Protein AF-0000000079643902 (afdb_homodimer)

pLDDT: mean 72.91, std 25.0, range [29.44, 97.06]

Radius of gyration: 18.09 Å; Cα contacts (8 Å, |Δi|>4): 394; chains: 2; bounding box: 39×47×50 Å

Structure (mmCIF, N/CA/C/O backbone):
data_AF-0000000079643902-model_v1
#
loop_
_entity.id
_entity.type
_entity.pdbx_description
1 polymer 'ACT domain-containing protein'
#
loop_
_atom_site.group_PDB
_atom_site.id
_atom_site.type_symbol
_atom_site.label_atom_id
_atom_site.label_alt_id
_atom_site.label_comp_id
_atom_site.label_asym_id
_atom_site.label_entity_id
_atom_site.label_seq_id
_atom_site.pdbx_PDB_ins_code
_atom_site.Cartn_x
_atom_site.Cartn_y
_atom_site.Cartn_z
_atom_site.occupancy
_atom_site.B_iso_or_equiv
_atom_site.auth_seq_id
_atom_site.auth_comp_id
_atom_site.auth_asym_id
_atom_site.auth_atom_id
_atom_site.pdbx_PDB_model_num
ATOM 1 N N . MET A 1 1 ? 16.062 8.594 6.785 1 30.7 1 MET A N 1
ATOM 2 C CA . MET A 1 1 ? 15.344 7.758 7.746 1 30.7 1 MET A CA 1
ATOM 3 C C . MET A 1 1 ? 13.859 7.703 7.414 1 30.7 1 MET A C 1
ATOM 5 O O . MET A 1 1 ? 13.203 8.742 7.32 1 30.7 1 MET A O 1
ATOM 9 N N . GLU A 1 2 ? 13.57 6.785 6.516 1 37.28 2 GLU A N 1
ATOM 10 C CA . GLU A 1 2 ? 12.203 6.734 6.012 1 37.28 2 GLU A CA 1
ATOM 11 C C . GLU A 1 2 ? 11.258 6.109 7.035 1 37.28 2 GLU A C 1
ATOM 13 O O . GLU A 1 2 ? 11.633 5.164 7.734 1 37.28 2 GLU A O 1
ATOM 18 N N . TYR A 1 3 ? 10.258 6.863 7.672 1 32.91 3 TYR A N 1
ATOM 19 C CA . TYR A 1 3 ? 9.266 6.406 8.641 1 32.91 3 TYR A CA 1
ATOM 20 C C . TYR A 1 3 ? 8.039 5.84 7.945 1 32.91 3 TYR A C 1
ATOM 22 O O . TYR A 1 3 ? 7.613 6.355 6.906 1 32.91 3 TYR A O 1
ATOM 30 N N . VAL A 1 4 ? 8.039 4.465 8.031 1 40.41 4 VAL A N 1
ATOM 31 C CA . VAL A 1 4 ? 6.793 3.9 7.52 1 40.41 4 VAL A CA 1
ATOM 32 C C . VAL A 1 4 ? 5.812 3.686 8.672 1 40.41 4 VAL A C 1
ATOM 34 O O . VAL A 1 4 ? 6.18 3.121 9.711 1 40.41 4 VAL A O 1
ATOM 37 N N . ALA A 1 5 ? 4.84 4.461 8.852 1 38.31 5 ALA A N 1
ATOM 38 C CA . ALA A 1 5 ? 3.771 4.148 9.797 1 38.31 5 ALA A CA 1
ATOM 39 C C . ALA A 1 5 ? 2.568 3.535 9.086 1 38.31 5 ALA A C 1
ATOM 41 O O . ALA A 1 5 ? 2.047 4.109 8.125 1 38.31 5 ALA A O 1
ATOM 42 N N . CYS A 1 6 ? 2.572 2.244 9.133 1 35.44 6 CYS A N 1
ATOM 43 C CA . CYS A 1 6 ? 1.315 1.644 8.695 1 35.44 6 CYS A CA 1
ATOM 44 C C . CYS A 1 6 ? 0.351 1.491 9.867 1 35.44 6 CYS A C 1
ATOM 46 O O . CYS A 1 6 ? 0.688 0.871 10.875 1 35.44 6 CYS A O 1
ATOM 48 N N . VAL A 1 7 ? -0.38 2.549 10.117 1 34.97 7 VAL A N 1
ATOM 49 C CA . VAL A 1 7 ? -1.363 2.369 11.18 1 34.97 7 VAL A CA 1
ATOM 50 C C . VAL A 1 7 ? -2.547 1.56 10.656 1 34.97 7 VAL A C 1
ATOM 52 O O . VAL A 1 7 ? -3.256 1.999 9.75 1 34.97 7 VAL A O 1
ATOM 55 N N . LYS A 1 8 ? -2.271 0.291 10.688 1 36 8 LYS A N 1
ATOM 56 C CA . LYS A 1 8 ? -3.51 -0.453 10.469 1 36 8 LYS A CA 1
ATOM 57 C C . LYS A 1 8 ? -4.516 -0.178 11.586 1 36 8 LYS A C 1
ATOM 59 O O . LYS A 1 8 ? -4.129 0.046 12.734 1 36 8 LYS A O 1
ATOM 64 N N . LYS A 1 9 ? -5.742 0.408 11.258 1 35.41 9 LYS A N 1
ATOM 65 C CA . LYS A 1 9 ? -6.75 0.78 12.25 1 35.41 9 LYS A CA 1
ATOM 66 C C . LYS A 1 9 ? -6.816 -0.249 13.375 1 35.41 9 LYS A C 1
ATOM 68 O O . LYS A 1 9 ? -7.184 -1.404 13.148 1 35.41 9 LYS A O 1
ATOM 73 N N . HIS A 1 10 ? -5.922 -0.069 14.297 1 31.28 10 HIS A N 1
ATOM 74 C CA . HIS A 1 10 ? -6.293 -0.767 15.523 1 31.28 10 HIS A CA 1
ATOM 75 C C . HIS A 1 10 ? -7.652 -0.3 16.031 1 31.28 10 HIS A C 1
ATOM 77 O O . HIS A 1 10 ? -8.023 0.86 15.844 1 31.28 10 HIS A O 1
ATOM 83 N N . GLN A 1 11 ? -8.633 -1.135 16.188 1 31.92 11 GLN A N 1
ATOM 84 C CA . GLN A 1 11 ? -9.836 -0.788 16.938 1 31.92 11 GLN A CA 1
ATOM 85 C C . GLN A 1 11 ? -9.508 0.148 18.109 1 31.92 11 GLN A C 1
ATOM 87 O O . GLN A 1 11 ? -8.633 -0.151 18.922 1 31.92 11 GLN A O 1
ATOM 92 N N . LEU A 1 12 ? -9.578 1.377 17.922 1 30.03 12 LEU A N 1
ATOM 93 C CA . LEU A 1 12 ? -9.648 2.246 19.094 1 30.03 12 LEU A CA 1
AT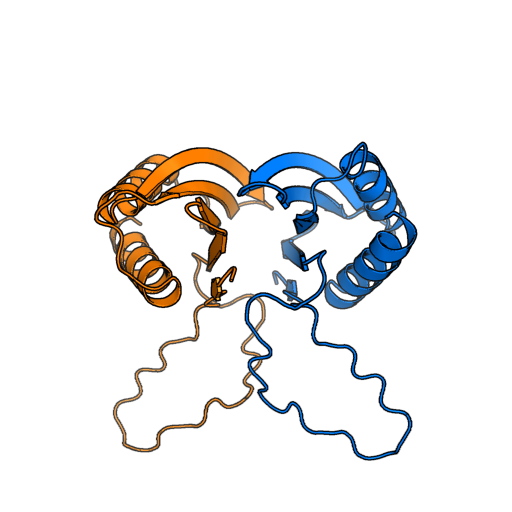OM 94 C C . LEU A 1 12 ? -10.664 1.719 20.109 1 30.03 12 LEU A C 1
ATOM 96 O O . LEU A 1 12 ? -11.875 1.781 19.859 1 30.03 12 LEU A O 1
ATOM 100 N N . LEU A 1 13 ? -10.414 0.524 20.734 1 31.83 13 LEU A N 1
ATOM 101 C CA . LEU A 1 13 ? -11.242 0.22 21.891 1 31.83 13 LEU A CA 1
ATOM 102 C C . LEU A 1 13 ? -11.18 1.352 22.906 1 31.83 13 LEU A C 1
ATOM 104 O O . LEU A 1 13 ? -10.148 1.565 23.547 1 31.83 13 LEU A O 1
ATOM 108 N N . THR A 1 14 ? -11.727 2.461 22.578 1 32.03 14 THR A N 1
ATOM 109 C CA . THR A 1 14 ? -11.992 3.342 23.719 1 32.03 14 THR A CA 1
ATOM 110 C C . THR A 1 14 ? -12.805 2.619 24.781 1 32.03 14 THR A C 1
ATOM 112 O O . THR A 1 14 ? -14.023 2.479 24.656 1 32.03 14 THR A O 1
ATOM 115 N N . ASP A 1 15 ? -12.508 1.391 25.438 1 33.94 15 ASP A N 1
ATOM 116 C CA . ASP A 1 15 ? -13.172 1.165 26.719 1 33.94 15 ASP A CA 1
ATOM 11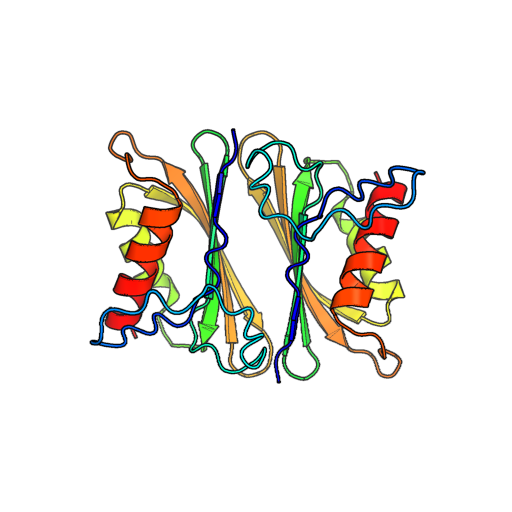7 C C . ASP A 1 15 ? -12.891 2.309 27.688 1 33.94 15 ASP A C 1
ATOM 119 O O . ASP A 1 15 ? -11.812 2.904 27.656 1 33.94 15 ASP A O 1
ATOM 123 N N . SER A 1 16 ? -13.875 2.994 28.422 1 33.25 16 SER A N 1
ATOM 124 C CA . SER A 1 16 ? -13.953 3.662 29.719 1 33.25 16 SER A CA 1
ATOM 125 C C . SER A 1 16 ? -12.945 3.09 30.703 1 33.25 16 SER A C 1
ATOM 127 O O . SER A 1 16 ? -12.445 3.807 31.562 1 33.25 16 SER A O 1
ATOM 129 N N . ASN A 1 17 ? -13.25 1.896 31.469 1 35.34 17 ASN A N 1
ATOM 130 C CA . ASN A 1 17 ? -12.492 1.544 32.656 1 35.34 17 ASN A CA 1
ATOM 131 C C . ASN A 1 17 ? -10.992 1.467 32.375 1 35.34 17 ASN A C 1
ATOM 133 O O . ASN A 1 17 ? -10.586 1.298 31.219 1 35.34 17 ASN A O 1
ATOM 137 N N . GLY A 1 18 ? -10 1.607 33.531 1 33.06 18 GLY A N 1
ATOM 138 C CA . GLY A 1 18 ? -8.562 1.64 33.719 1 33.06 18 GLY A CA 1
ATOM 139 C C . GLY A 1 18 ? -7.809 0.7 32.812 1 33.06 18 GLY A C 1
ATOM 140 O O . GLY A 1 18 ? -6.574 0.707 32.781 1 33.06 18 GLY A O 1
ATOM 141 N N . ASP A 1 19 ? -8.156 -0.583 32.906 1 32.16 19 ASP A N 1
ATOM 142 C CA . ASP A 1 19 ? -7.207 -1.641 32.562 1 32.16 19 ASP A CA 1
ATOM 143 C C . ASP A 1 19 ? -6.758 -1.538 31.109 1 32.16 19 ASP A C 1
ATOM 145 O O . ASP A 1 19 ? -7.586 -1.387 30.203 1 32.16 19 ASP A O 1
ATOM 149 N N . PHE A 1 20 ? -5.574 -0.9 30.844 1 31.16 20 PHE A N 1
ATOM 150 C CA . PHE A 1 20 ? -4.703 -0.956 29.672 1 31.16 20 PHE A CA 1
ATOM 151 C C . PHE A 1 20 ? -4.863 -2.285 28.938 1 31.16 20 PHE A C 1
ATOM 153 O O . PHE A 1 20 ? -4.344 -3.311 29.391 1 31.16 20 PHE A O 1
ATOM 160 N N . SER A 1 21 ? -6.148 -2.695 28.766 1 32.06 21 SER A N 1
ATOM 161 C CA . SER A 1 21 ? -6.164 -3.977 28.062 1 32.06 21 SER A CA 1
ATOM 162 C C . SER A 1 21 ? -5.055 -4.051 27.031 1 32.06 21 SER A C 1
ATOM 164 O O . SER A 1 21 ? -4.707 -3.045 26.406 1 32.06 21 SER A O 1
ATOM 166 N N . SER A 1 22 ? -4.234 -4.973 27.281 1 29.88 22 SER A N 1
ATOM 167 C CA . SER A 1 22 ? -3.145 -5.609 26.547 1 29.88 22 SER A CA 1
ATOM 168 C C . SER A 1 22 ? -3.379 -5.543 25.047 1 29.88 22 SER A C 1
ATOM 170 O O . SER A 1 22 ? -4.52 -5.434 24.594 1 29.88 22 SER A O 1
ATOM 172 N N . TRP A 1 23 ? -2.443 -4.969 24.328 1 31.12 23 TRP A N 1
ATOM 173 C CA . TRP A 1 23 ? -2.129 -5.305 22.938 1 31.12 23 TRP A CA 1
ATOM 174 C C . TRP A 1 23 ? -2.693 -6.672 22.562 1 31.12 23 TRP A C 1
ATOM 176 O O . TRP A 1 23 ? -2.203 -7.32 21.641 1 31.12 23 TRP A O 1
ATOM 186 N N . ASP A 1 24 ? -3.656 -7.098 23.406 1 30 24 ASP A N 1
ATOM 187 C CA . ASP A 1 24 ? -4.125 -8.383 22.891 1 30 24 ASP A CA 1
ATOM 188 C C . ASP A 1 24 ? -4.168 -8.398 21.375 1 30 24 ASP A C 1
ATOM 190 O O . ASP A 1 24 ? -4.547 -7.402 20.75 1 30 24 ASP A O 1
ATOM 194 N N . GLU A 1 25 ? -3.332 -9.164 20.781 1 32.72 25 GLU A N 1
ATOM 195 C CA . GLU A 1 25 ? -3.092 -9.844 19.516 1 32.72 25 GLU A CA 1
ATOM 196 C C . GLU A 1 25 ? -4.387 -10.023 18.719 1 32.72 25 GLU A C 1
ATOM 198 O O . GLU A 1 25 ? -4.531 -10.984 17.969 1 32.72 25 GLU A O 1
ATOM 203 N N . HIS A 1 26 ? -5.457 -9.703 19.344 1 32.16 26 HIS A N 1
ATOM 204 C CA . HIS A 1 26 ? -6.637 -10.172 18.625 1 32.16 26 HIS A CA 1
ATOM 205 C C . HIS A 1 26 ? -6.57 -9.805 17.156 1 32.16 26 HIS A C 1
ATOM 207 O O . HIS A 1 26 ? -6.504 -8.617 16.812 1 32.16 26 HIS A O 1
ATOM 213 N N . PHE A 1 27 ? -5.992 -10.672 16.375 1 31.23 27 PHE A N 1
ATOM 214 C CA . PHE A 1 27 ? -6.297 -10.945 14.969 1 31.23 27 PHE A CA 1
ATOM 215 C C . PHE A 1 27 ? -7.703 -10.469 14.617 1 31.23 27 PHE A C 1
ATOM 217 O O . PHE A 1 27 ? -8.688 -11.141 14.938 1 31.23 27 PHE A O 1
ATOM 224 N N . SER A 1 28 ? -8.188 -9.492 15.25 1 34.12 28 SER A N 1
ATOM 225 C CA . SER A 1 28 ? -9.523 -9.141 14.773 1 34.12 28 SER A CA 1
ATOM 226 C C . SER A 1 28 ? -9.703 -9.516 13.305 1 34.12 28 SER A C 1
ATOM 228 O O . SER A 1 28 ? -8.734 -9.594 12.555 1 34.12 28 SER A O 1
ATOM 230 N N . ALA A 1 29 ? -10.906 -10.016 12.914 1 32.25 29 ALA A N 1
ATOM 231 C CA . ALA A 1 29 ? -11.289 -10.586 11.625 1 32.25 29 ALA A CA 1
ATOM 232 C C . ALA A 1 29 ? -10.719 -9.766 10.477 1 32.25 29 ALA A C 1
ATOM 234 O O . ALA A 1 29 ? -10.727 -8.531 10.523 1 32.25 29 ALA A O 1
ATOM 235 N N . PRO A 1 30 ? -9.703 -10.281 9.773 1 38.88 30 PRO A N 1
ATOM 236 C CA . PRO A 1 30 ? -9.125 -9.656 8.586 1 38.88 30 PRO A CA 1
ATOM 237 C C . PRO A 1 30 ? -10.023 -8.57 7.992 1 38.88 30 PRO A C 1
ATOM 239 O O . PRO A 1 30 ? -9.523 -7.57 7.473 1 38.88 30 PRO A O 1
ATOM 242 N N . PHE A 1 31 ? -11.32 -8.82 7.773 1 38.28 31 PHE A N 1
ATOM 243 C CA . PHE A 1 31 ? -12.375 -8.156 7.02 1 38.28 31 PHE A CA 1
ATOM 244 C C . PHE A 1 31 ? -12.938 -6.969 7.797 1 38.28 31 PHE A C 1
ATOM 246 O O . PHE A 1 31 ? -13.492 -6.039 7.207 1 38.28 31 PHE A O 1
ATOM 253 N N . ASP A 1 32 ? -13.141 -7.035 9.172 1 42.72 32 ASP A N 1
ATOM 254 C CA . ASP A 1 32 ? -14.125 -6.141 9.758 1 42.72 32 ASP A CA 1
ATOM 255 C C . ASP A 1 32 ? -13.516 -4.773 10.062 1 42.72 32 ASP A C 1
ATOM 257 O O . ASP A 1 32 ? -14.023 -4.039 10.914 1 42.72 32 ASP A O 1
ATOM 261 N N . GLU A 1 33 ? -12.258 -4.59 9.984 1 50.25 33 GLU A N 1
ATOM 262 C CA . GLU A 1 33 ? -11.898 -3.225 10.359 1 50.25 33 GLU A CA 1
ATOM 263 C C . GLU A 1 33 ? -12.523 -2.211 9.398 1 50.25 33 GLU A C 1
ATOM 265 O O . GLU A 1 33 ? -12.469 -2.387 8.18 1 50.25 33 GLU A O 1
ATOM 270 N N . PRO A 1 34 ? -13.438 -1.338 9.938 1 58.75 34 PRO A N 1
ATOM 271 C CA . PRO A 1 34 ? -14.18 -0.38 9.109 1 58.75 34 PRO A CA 1
ATOM 272 C C . PRO A 1 34 ? -13.273 0.42 8.18 1 58.75 34 PRO A C 1
ATOM 274 O O . PRO A 1 34 ? -12.117 0.696 8.523 1 58.75 34 PRO A O 1
ATOM 277 N N . LEU A 1 35 ? -13.352 0.278 6.992 1 67.88 35 LEU A N 1
ATOM 278 C CA . LEU A 1 35 ? -12.781 1.215 6.031 1 67.88 35 LEU A CA 1
ATOM 279 C C . LEU A 1 35 ? -13.039 2.656 6.457 1 67.88 35 LEU A C 1
ATOM 281 O O . LEU A 1 35 ? -14.008 2.936 7.164 1 67.88 35 LEU A O 1
ATOM 285 N N . PRO A 1 36 ? -11.875 3.621 6.316 1 82.69 36 PRO A N 1
ATOM 286 C CA . PRO A 1 36 ? -10.75 3.422 5.398 1 82.69 36 PRO A CA 1
ATOM 287 C C . PRO A 1 36 ? -9.492 2.922 6.102 1 82.69 36 PRO A C 1
ATOM 289 O O . PRO A 1 36 ? -9.32 3.154 7.301 1 82.69 36 PRO A O 1
ATOM 292 N N . GLU A 1 37 ? -8.688 2.123 5.426 1 85.19 37 GLU A N 1
ATOM 293 C CA . GLU A 1 37 ? -7.316 1.823 5.828 1 85.19 37 GLU A CA 1
ATOM 294 C C . GLU A 1 37 ? -6.332 2.812 5.207 1 85.19 37 GLU A C 1
ATOM 296 O O . GLU A 1 37 ? -6.281 2.959 3.984 1 85.19 37 GLU A O 1
ATOM 301 N N . ILE A 1 38 ? -5.559 3.531 6.074 1 89.38 38 ILE A N 1
ATOM 302 C CA . ILE A 1 38 ? -4.633 4.551 5.602 1 89.38 38 ILE A CA 1
ATOM 303 C C . ILE A 1 38 ? -3.213 4.203 6.047 1 89.38 38 ILE A C 1
ATOM 305 O O . ILE A 1 38 ? -2.977 3.92 7.223 1 89.38 38 ILE A O 1
ATOM 309 N N . GLU A 1 39 ? -2.328 4.172 5.113 1 86.81 39 GLU A N 1
ATOM 310 C CA . GLU A 1 39 ? -0.902 3.992 5.367 1 86.81 39 GLU A CA 1
ATOM 311 C C . GLU A 1 39 ? -0.091 5.156 4.809 1 86.81 39 GLU A C 1
ATOM 313 O O . GLU A 1 39 ? -0.419 5.699 3.75 1 86.81 39 GLU A O 1
ATOM 318 N N . ALA A 1 40 ? 0.98 5.516 5.578 1 89.94 40 ALA A N 1
ATOM 319 C CA . ALA A 1 40 ? 1.857 6.578 5.09 1 89.94 40 ALA A CA 1
ATOM 320 C C . ALA A 1 40 ? 3.322 6.238 5.348 1 89.94 40 ALA A C 1
ATOM 322 O O . ALA A 1 40 ? 3.652 5.594 6.344 1 89.94 40 ALA A O 1
ATOM 323 N N . ARG A 1 41 ? 4.152 6.594 4.434 1 83.56 41 ARG A N 1
ATOM 324 C CA . ARG A 1 41 ? 5.602 6.465 4.547 1 83.56 41 ARG A CA 1
ATOM 325 C C . ARG A 1 41 ? 6.301 7.758 4.148 1 83.56 41 ARG A C 1
ATOM 327 O O . ARG A 1 41 ? 5.867 8.445 3.223 1 83.56 41 ARG A O 1
ATOM 334 N N . CYS A 1 42 ? 7.301 7.973 4.863 1 86 42 CYS A N 1
ATOM 335 C CA . CYS A 1 42 ? 8.047 9.195 4.578 1 86 42 CYS A CA 1
ATOM 336 C C . CYS A 1 42 ? 9.469 8.867 4.125 1 86 42 CYS A C 1
ATOM 338 O O . CYS A 1 42 ? 10.109 7.973 4.676 1 86 42 CYS A O 1
ATOM 340 N N . CYS A 1 43 ? 9.875 9.492 3.061 1 82 43 CYS A N 1
ATOM 341 C CA . CYS A 1 43 ? 11.242 9.391 2.553 1 82 43 CYS A CA 1
ATOM 342 C C . CYS A 1 43 ? 11.727 10.742 2.047 1 82 43 CYS A C 1
ATOM 344 O O . CYS A 1 43 ? 11.148 11.312 1.118 1 82 43 CYS A O 1
ATOM 346 N N . ASP A 1 44 ? 12.805 11.242 2.818 1 82.12 44 ASP A N 1
ATOM 347 C CA . ASP A 1 44 ? 13.312 12.578 2.527 1 82.12 44 ASP A CA 1
ATOM 348 C C . ASP A 1 44 ? 12.219 13.633 2.695 1 82.12 44 ASP A C 1
ATOM 350 O O . ASP A 1 44 ? 11.703 13.828 3.799 1 82.12 44 ASP A O 1
ATOM 354 N N . GLN A 1 45 ? 11.797 14.289 1.792 1 89.38 45 GLN A N 1
ATOM 355 C CA . GLN A 1 45 ? 10.789 15.336 1.891 1 89.38 45 GLN A CA 1
ATOM 356 C C . GLN A 1 45 ? 9.492 14.93 1.19 1 89.38 45 GLN A C 1
ATOM 358 O O . GLN A 1 45 ? 8.648 15.773 0.897 1 89.38 45 GLN A O 1
ATOM 363 N N . SER A 1 46 ? 9.43 13.617 0.996 1 91.81 46 SER A N 1
ATOM 364 C CA . SER A 1 46 ? 8.242 13.102 0.321 1 91.81 46 SER A CA 1
ATOM 365 C C . SER A 1 46 ? 7.445 12.172 1.23 1 91.81 46 SER A C 1
ATOM 367 O O . SER A 1 46 ? 8.008 11.539 2.121 1 91.81 46 SER A O 1
ATOM 369 N N . VAL A 1 47 ? 6.141 12.18 1.068 1 93.69 47 VAL A N 1
ATOM 370 C CA . VAL A 1 47 ? 5.25 11.297 1.813 1 93.69 47 VAL A CA 1
ATOM 371 C C . VAL A 1 47 ? 4.422 10.461 0.843 1 93.69 47 VAL A C 1
ATOM 373 O O . VAL A 1 47 ? 3.848 10.992 -0.112 1 93.69 47 VAL A O 1
ATOM 376 N N . LEU A 1 48 ? 4.465 9.164 1.013 1 93.5 48 LEU A N 1
ATOM 377 C CA . LEU A 1 48 ? 3.596 8.25 0.289 1 93.5 48 LEU A CA 1
ATOM 378 C C . LEU A 1 48 ? 2.406 7.832 1.15 1 93.5 48 LEU A C 1
ATOM 380 O O . LEU A 1 48 ? 2.588 7.293 2.246 1 93.5 48 LEU A O 1
ATOM 384 N N . ILE A 1 49 ? 1.204 8.102 0.66 1 93.94 49 ILE A N 1
ATOM 385 C CA . ILE A 1 49 ? -0.022 7.77 1.375 1 93.94 49 ILE A CA 1
ATOM 386 C C . ILE A 1 49 ? -0.822 6.742 0.575 1 93.94 49 ILE A C 1
ATOM 388 O O . ILE A 1 49 ? -1.074 6.934 -0.617 1 93.94 49 ILE A O 1
ATOM 392 N N . SER A 1 50 ? -1.116 5.645 1.113 1 92.12 50 SER A N 1
ATOM 393 C CA . SER A 1 50 ? -1.956 4.605 0.524 1 92.12 50 SER A CA 1
ATOM 394 C C . SER A 1 50 ? -3.256 4.438 1.302 1 92.12 50 SER A C 1
ATOM 396 O O . SER A 1 50 ? -3.238 4.273 2.523 1 92.12 50 SER A O 1
ATOM 398 N N . ILE A 1 51 ? -4.363 4.555 0.608 1 90.94 51 ILE A N 1
ATOM 399 C CA . ILE A 1 51 ? -5.668 4.512 1.261 1 90.94 51 ILE A CA 1
ATOM 400 C C . ILE A 1 51 ? -6.527 3.424 0.625 1 90.94 51 ILE A C 1
ATOM 402 O O . ILE A 1 51 ? -6.684 3.381 -0.598 1 90.94 51 ILE A O 1
ATOM 406 N N . HIS A 1 52 ? -6.957 2.547 1.318 1 88 52 HIS A N 1
ATOM 407 C CA . HIS A 1 52 ? -7.977 1.578 0.925 1 88 52 HIS A CA 1
ATOM 408 C C . HIS A 1 52 ? -9.328 1.923 1.535 1 88 52 HIS A C 1
ATOM 410 O O . HIS A 1 52 ? -9.484 1.916 2.76 1 88 52 HIS A O 1
ATOM 416 N N . CYS A 1 53 ? -10.32 2.199 0.721 1 85.75 53 CYS A N 1
ATOM 417 C CA . CYS A 1 53 ? -11.617 2.662 1.211 1 85.75 53 CYS A CA 1
ATOM 418 C C . CYS A 1 53 ? -12.742 2.178 0.31 1 85.75 53 CYS A C 1
ATOM 420 O O . CYS A 1 53 ? -12.5 1.556 -0.724 1 85.75 53 CYS A O 1
ATOM 422 N N . GLU A 1 54 ? -13.938 2.346 0.766 1 84.56 54 GLU A N 1
ATOM 423 C CA . GLU A 1 54 ? -15.094 2.09 -0.081 1 84.56 54 GLU A CA 1
ATOM 424 C C . GLU A 1 54 ? -15.18 3.1 -1.222 1 84.56 54 GLU A C 1
ATOM 426 O O . GLU A 1 54 ? -14.812 4.266 -1.056 1 84.56 54 GLU A O 1
ATOM 431 N N . LYS A 1 55 ? -15.656 2.525 -2.234 1 85.12 55 LYS A N 1
ATOM 432 C CA . LYS A 1 55 ? -15.852 3.404 -3.383 1 85.12 55 LYS A CA 1
ATOM 433 C C . LYS A 1 55 ? -16.953 4.43 -3.109 1 85.12 55 LYS A C 1
ATOM 435 O O . LYS A 1 55 ? -18.094 4.066 -2.838 1 85.12 55 LYS A O 1
ATOM 440 N N . LYS A 1 56 ? -16.547 5.621 -2.986 1 80.25 56 LYS A N 1
ATOM 441 C CA . LYS A 1 56 ? -17.5 6.727 -2.832 1 80.25 56 LYS A CA 1
ATOM 442 C C . LYS A 1 56 ? -17.219 7.832 -3.846 1 80.25 56 LYS A C 1
ATOM 444 O O . LYS A 1 56 ? -16.062 8.086 -4.191 1 80.25 56 LYS A O 1
ATOM 449 N N . LYS A 1 57 ? -18.234 8.43 -4.266 1 77.69 57 LYS A N 1
ATOM 450 C CA . LYS A 1 57 ? -18.125 9.516 -5.238 1 77.69 57 LYS A CA 1
ATOM 451 C C . LYS A 1 57 ? -17.391 10.711 -4.637 1 77.69 57 LYS A C 1
ATOM 453 O O . LYS A 1 57 ? -17.641 11.094 -3.49 1 77.69 57 LYS A O 1
ATOM 458 N N . ARG A 1 58 ? -16.469 11.375 -5.34 1 75.38 58 ARG A N 1
ATOM 459 C CA . ARG A 1 58 ? -15.742 12.609 -5.082 1 75.38 58 ARG A CA 1
ATOM 460 C C . ARG A 1 58 ? -14.867 12.484 -3.842 1 75.38 58 ARG A C 1
ATOM 462 O O . ARG A 1 58 ? -14.531 13.492 -3.207 1 75.38 58 ARG A O 1
ATOM 469 N N . PHE A 1 59 ? -14.609 11.242 -3.496 1 84.69 59 PHE A N 1
ATOM 470 C CA . PHE A 1 59 ? -13.82 10.992 -2.297 1 84.69 59 PHE A CA 1
ATOM 471 C C . PHE A 1 59 ? -12.375 11.406 -2.508 1 84.69 59 PHE A C 1
ATOM 473 O O . PHE A 1 59 ? -11.75 11.977 -1.608 1 84.69 59 PHE A O 1
ATOM 480 N N . LEU A 1 60 ? -11.898 11.305 -3.705 1 89.69 60 LEU A N 1
ATOM 481 C CA . LEU A 1 60 ? -10.5 11.609 -3.979 1 89.69 60 LEU A CA 1
ATOM 482 C C . LEU A 1 60 ? -10.219 13.102 -3.777 1 89.69 60 LEU A C 1
ATOM 484 O O . LEU A 1 60 ? -9.227 13.469 -3.145 1 89.69 60 LEU A O 1
ATOM 488 N N . GLU A 1 61 ? -11.086 13.922 -4.199 1 90.12 61 GLU A N 1
ATOM 489 C CA . GLU A 1 61 ? -10.922 15.367 -4.051 1 90.12 61 GLU A CA 1
ATOM 490 C C . GLU A 1 61 ? -10.898 15.773 -2.582 1 90.12 61 GLU A C 1
ATOM 492 O O . GLU A 1 61 ? -10.094 16.609 -2.178 1 90.12 61 GLU A O 1
ATOM 497 N N . LYS A 1 62 ? -11.734 15.141 -1.806 1 88.56 62 LYS A N 1
ATOM 498 C CA . LYS A 1 62 ? -11.828 15.461 -0.384 1 88.56 62 LYS A CA 1
ATOM 499 C C . LYS A 1 62 ? -10.57 15.031 0.359 1 88.56 62 LYS A C 1
ATOM 501 O O . LYS A 1 62 ? -10.062 15.758 1.214 1 88.56 62 LYS A O 1
ATOM 506 N N . ILE A 1 63 ? -10.133 13.93 -0.008 1 90.81 63 ILE A N 1
ATOM 507 C CA . ILE A 1 63 ? -8.93 13.414 0.64 1 90.81 63 ILE A CA 1
ATOM 508 C C . ILE A 1 63 ? -7.734 14.297 0.278 1 90.81 63 ILE A C 1
ATOM 510 O O . ILE A 1 63 ? -6.895 14.602 1.131 1 90.81 63 ILE A O 1
ATOM 514 N N . ILE A 1 64 ? -7.664 14.719 -0.981 1 94.56 64 ILE A N 1
ATOM 515 C CA . ILE A 1 64 ? -6.574 15.578 -1.433 1 94.56 64 ILE A CA 1
ATOM 516 C C . ILE A 1 64 ? -6.602 16.891 -0.663 1 94.56 64 ILE A C 1
ATOM 518 O O . ILE A 1 64 ? -5.566 17.359 -0.177 1 94.56 64 ILE A O 1
ATOM 522 N N . SER A 1 65 ? -7.754 17.344 -0.521 1 93.19 65 SER A N 1
ATOM 523 C CA . SER A 1 65 ? -7.906 18.594 0.234 1 93.19 65 SER A CA 1
ATOM 524 C C . SER A 1 65 ? -7.438 18.422 1.676 1 93.19 65 SER A C 1
ATOM 526 O O . SER A 1 65 ? -6.766 19.297 2.225 1 93.19 65 SER A O 1
ATOM 528 N N . GLY A 1 66 ? -7.809 17.312 2.348 1 93 66 GLY A N 1
ATOM 529 C CA . GLY A 1 66 ? -7.375 17.016 3.703 1 93 66 GLY A CA 1
ATOM 530 C C . GLY A 1 66 ? -5.867 16.891 3.834 1 93 66 GLY A C 1
ATOM 531 O O . GLY A 1 66 ? -5.285 17.375 4.805 1 93 66 GLY A O 1
ATOM 532 N N . ILE A 1 67 ? -5.273 16.312 2.9 1 95.62 67 ILE A N 1
ATOM 533 C CA . ILE A 1 67 ? -3.828 16.109 2.895 1 95.62 67 ILE A CA 1
ATOM 534 C C . ILE A 1 67 ? -3.127 17.453 2.746 1 95.62 67 ILE A C 1
ATOM 536 O O . ILE A 1 67 ? -2.152 17.734 3.449 1 95.62 67 ILE A O 1
ATOM 540 N N . GLU A 1 68 ? -3.646 18.344 1.919 1 95.31 68 GLU A N 1
ATOM 541 C CA . GLU A 1 68 ? -3.035 19.641 1.673 1 95.31 68 GLU A CA 1
ATOM 542 C C . GLU A 1 68 ? -3.15 20.547 2.898 1 95.31 68 GLU A C 1
ATOM 544 O O . GLU A 1 68 ? -2.275 21.375 3.146 1 95.31 68 GLU A O 1
ATOM 549 N N . LYS A 1 69 ? -4.172 20.266 3.68 1 94.12 69 LYS A N 1
ATOM 550 C CA . LYS A 1 69 ? -4.32 21 4.93 1 94.12 69 LYS A CA 1
ATOM 551 C C . LYS A 1 69 ? -3.221 20.641 5.922 1 94.12 69 LYS A C 1
ATOM 553 O O . LYS A 1 69 ? -2.982 21.359 6.891 1 94.12 69 LYS A O 1
ATOM 558 N N . CYS A 1 70 ? -2.615 19.562 5.754 1 95.31 70 CYS A N 1
ATOM 559 C CA . CYS A 1 70 ? -1.521 19.125 6.609 1 95.31 70 CYS A CA 1
ATOM 560 C C . CYS A 1 70 ? -0.178 19.609 6.074 1 95.31 70 CYS A C 1
ATOM 562 O O . CYS A 1 70 ? 0.849 18.969 6.293 1 95.31 70 CYS A O 1
ATOM 564 N N . HIS A 1 71 ? -0.193 20.641 5.262 1 95.88 71 HIS A N 1
ATOM 565 C CA . HIS A 1 71 ? 0.997 21.281 4.707 1 95.88 71 HIS A CA 1
ATOM 566 C C . HIS A 1 71 ? 1.755 20.328 3.789 1 95.88 71 HIS A C 1
ATOM 568 O O . HIS A 1 71 ? 2.986 20.266 3.82 1 95.88 71 HIS A O 1
ATOM 574 N N . LEU A 1 72 ? 1.039 19.484 3.104 1 96.75 72 LEU A N 1
ATOM 575 C CA . LEU A 1 72 ? 1.581 18.641 2.047 1 96.75 72 LEU A CA 1
ATOM 576 C C . LEU A 1 72 ? 1.107 19.109 0.676 1 96.75 72 LEU A C 1
ATOM 578 O O . LEU A 1 72 ? -0.03 19.562 0.528 1 96.75 72 LEU A O 1
ATOM 582 N N . THR A 1 73 ? 2.045 19.031 -0.234 1 97.06 73 THR A N 1
ATOM 583 C CA . THR A 1 73 ? 1.686 19.297 -1.623 1 97.06 73 THR A CA 1
ATOM 584 C C . THR A 1 73 ? 1.597 18 -2.414 1 97.06 73 THR A C 1
ATOM 586 O O . THR A 1 73 ? 2.582 17.266 -2.529 1 97.06 73 THR A O 1
ATOM 589 N N . VAL A 1 74 ? 0.477 17.734 -3.008 1 96.75 74 VAL A N 1
ATOM 590 C CA . VAL A 1 74 ? 0.283 16.5 -3.771 1 96.75 74 VAL A CA 1
ATOM 591 C C . VAL A 1 74 ? 1.018 16.609 -5.105 1 96.75 74 VAL A C 1
ATOM 593 O O . VAL A 1 74 ? 0.785 17.531 -5.883 1 96.75 74 VAL A O 1
ATOM 596 N N . ILE A 1 75 ? 1.904 15.664 -5.363 1 95.25 75 ILE A N 1
ATOM 597 C CA . ILE A 1 75 ? 2.689 15.602 -6.594 1 95.25 75 ILE A CA 1
ATOM 598 C C . ILE A 1 75 ? 2.033 14.641 -7.578 1 95.25 75 ILE A C 1
ATOM 600 O O . ILE A 1 75 ? 2.023 14.883 -8.781 1 95.25 75 ILE A O 1
ATOM 604 N N . ASN A 1 76 ? 1.598 13.469 -7.109 1 94.56 76 ASN A N 1
ATOM 605 C CA . ASN A 1 76 ? 0.945 12.438 -7.902 1 94.56 76 ASN A CA 1
ATOM 606 C C . ASN A 1 76 ? -0.145 11.727 -7.109 1 94.56 76 ASN A C 1
ATOM 608 O O . A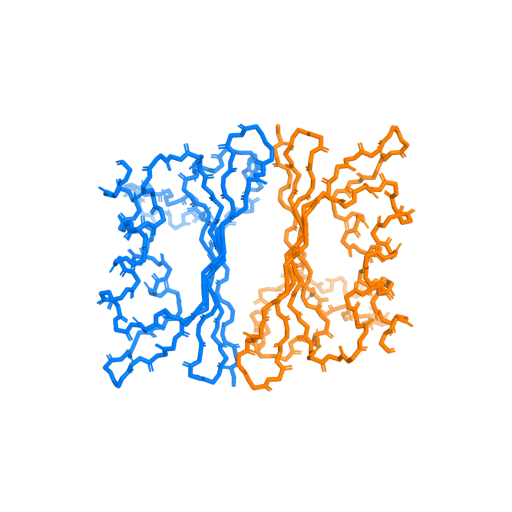SN A 1 76 ? 0.004 11.5 -5.906 1 94.56 76 ASN A O 1
ATOM 612 N N . SER A 1 77 ? -1.279 11.508 -7.801 1 94.31 77 SER A N 1
ATOM 613 C CA . SER A 1 77 ? -2.359 10.742 -7.191 1 94.31 77 SER A CA 1
ATOM 614 C C . SER A 1 77 ? -2.928 9.719 -8.164 1 94.31 77 SER A C 1
ATOM 616 O O . SER A 1 77 ? -3.139 10.016 -9.336 1 94.31 77 SER A O 1
ATOM 618 N N . ASN A 1 78 ? -3.123 8.539 -7.688 1 93.12 78 ASN A N 1
ATOM 619 C CA . ASN A 1 78 ? -3.709 7.449 -8.469 1 93.12 78 ASN A CA 1
ATOM 620 C C . ASN A 1 78 ? -4.82 6.746 -7.691 1 93.12 78 ASN A C 1
ATOM 622 O O . ASN A 1 78 ? -4.668 6.465 -6.5 1 93.12 78 ASN A O 1
ATOM 626 N N . ALA A 1 79 ? -5.945 6.582 -8.32 1 92.69 79 ALA A N 1
ATOM 627 C CA . ALA A 1 79 ? -7.039 5.805 -7.746 1 92.69 79 ALA A CA 1
ATOM 628 C C . ALA A 1 79 ? -7.387 4.609 -8.625 1 92.69 79 ALA A C 1
ATOM 630 O O . ALA A 1 79 ? -7.566 4.754 -9.836 1 92.69 79 ALA A O 1
ATOM 631 N N . MET A 1 80 ? -7.359 3.42 -7.992 1 89.94 80 MET A N 1
ATOM 632 C CA . MET A 1 80 ? -7.711 2.199 -8.711 1 89.94 80 MET A CA 1
ATOM 633 C C . MET A 1 80 ? -8.836 1.455 -8.008 1 89.94 80 MET A C 1
ATOM 635 O O . MET A 1 80 ? -8.898 1.438 -6.773 1 89.94 80 MET A O 1
ATOM 639 N N . THR A 1 81 ? -9.711 0.94 -8.859 1 90.25 81 THR A N 1
ATOM 640 C CA . THR A 1 81 ? -10.773 0.098 -8.305 1 90.25 81 THR A CA 1
ATOM 641 C C . THR A 1 81 ? -10.219 -1.26 -7.887 1 90.25 81 THR A C 1
ATOM 643 O O . THR A 1 81 ? -9.352 -1.821 -8.562 1 90.25 81 THR A O 1
ATOM 646 N N . PHE A 1 82 ? -10.719 -1.723 -6.719 1 86 82 PHE A N 1
ATOM 647 C CA . PHE A 1 82 ? -10.305 -2.998 -6.148 1 86 82 PHE A CA 1
ATOM 648 C C . PHE A 1 82 ? -11.508 -3.791 -5.656 1 86 82 PHE A C 1
ATOM 650 O O . PHE A 1 82 ? -12.25 -3.328 -4.785 1 86 82 PHE A O 1
ATOM 657 N N . GLY A 1 83 ? -11.586 -4.938 -6.254 1 84.88 83 GLY A N 1
ATOM 658 C CA . GLY A 1 83 ? -12.789 -5.703 -5.973 1 84.88 83 GLY A CA 1
ATOM 659 C C . GLY A 1 83 ? -14.055 -5.02 -6.453 1 84.88 83 GLY A C 1
ATOM 660 O O . GLY A 1 83 ? -14.047 -4.34 -7.484 1 84.88 83 GLY A O 1
ATOM 661 N N . ASN A 1 84 ? -15.18 -5.281 -5.805 1 79.12 84 ASN A N 1
ATOM 662 C CA . ASN A 1 84 ? -16.453 -4.777 -6.305 1 79.12 84 ASN A CA 1
ATOM 663 C C . ASN A 1 84 ? -16.781 -3.4 -5.727 1 79.12 84 ASN A C 1
ATOM 665 O O . ASN A 1 84 ? -17.562 -2.65 -6.305 1 79.12 84 ASN A O 1
ATOM 669 N N . CYS A 1 85 ? -16.141 -3.061 -4.691 1 79 85 CYS A N 1
ATOM 670 C CA . CYS A 1 85 ? -16.672 -1.85 -4.074 1 79 85 CYS A CA 1
ATOM 671 C C . CYS A 1 85 ? -15.562 -1.075 -3.361 1 79 85 CYS A C 1
ATOM 673 O O . CYS A 1 85 ? -15.844 -0.224 -2.514 1 79 85 CYS A O 1
ATOM 675 N N . ALA A 1 86 ? -14.344 -1.372 -3.639 1 84.81 86 ALA A N 1
ATOM 676 C CA . ALA A 1 86 ? -13.305 -0.653 -2.91 1 84.81 86 ALA A CA 1
ATOM 677 C C . ALA A 1 86 ? -12.445 0.184 -3.857 1 84.81 86 ALA A C 1
ATOM 679 O O . ALA A 1 86 ? -12.359 -0.116 -5.051 1 84.81 86 ALA A O 1
ATOM 680 N N . LEU A 1 87 ? -11.984 1.253 -3.346 1 89.31 87 LEU A N 1
ATOM 681 C CA . LEU A 1 87 ? -11.008 2.111 -4.012 1 89.31 87 LEU A CA 1
ATOM 682 C C . LEU A 1 87 ? -9.664 2.062 -3.297 1 89.31 87 LEU A C 1
ATOM 684 O O . LEU A 1 87 ? -9.609 2.105 -2.066 1 89.31 87 LEU A O 1
ATOM 688 N N . HIS A 1 88 ? -8.719 1.833 -4.055 1 91.38 88 HIS A N 1
ATOM 689 C CA . HIS A 1 88 ? -7.352 1.98 -3.572 1 91.38 88 HIS A CA 1
ATOM 690 C C . HIS A 1 88 ? -6.715 3.26 -4.105 1 91.38 88 HIS A C 1
ATOM 692 O O . HIS A 1 88 ? -6.574 3.43 -5.316 1 91.38 88 HIS A O 1
ATOM 698 N N . ILE A 1 89 ? -6.359 4.156 -3.252 1 93.38 89 ILE A N 1
ATOM 699 C CA . ILE A 1 89 ? -5.82 5.457 -3.619 1 93.38 89 ILE A CA 1
ATOM 700 C C . ILE A 1 89 ? -4.367 5.562 -3.162 1 93.38 89 ILE A C 1
ATOM 702 O O . ILE A 1 89 ? -4.043 5.223 -2.021 1 93.38 89 ILE A O 1
ATOM 706 N N . THR A 1 90 ? -3.461 5.867 -3.994 1 94.19 90 THR A N 1
ATOM 707 C CA . THR A 1 90 ? -2.064 6.145 -3.678 1 94.19 90 THR A CA 1
ATOM 708 C C . THR A 1 90 ? -1.712 7.594 -3.998 1 94.19 90 THR A C 1
ATOM 710 O O . THR A 1 90 ? -1.998 8.078 -5.094 1 94.19 90 THR A O 1
ATOM 713 N N . ILE A 1 91 ? -1.162 8.312 -3.035 1 95.75 91 ILE A N 1
ATOM 714 C CA . ILE A 1 91 ? -0.792 9.711 -3.211 1 95.75 91 ILE A CA 1
ATOM 715 C C . ILE A 1 91 ? 0.676 9.906 -2.838 1 95.75 91 ILE A C 1
ATOM 717 O O . ILE A 1 91 ? 1.132 9.414 -1.804 1 95.75 91 ILE A O 1
ATOM 721 N N . VAL A 1 92 ? 1.414 10.555 -3.676 1 95.94 92 VAL A N 1
ATOM 722 C CA . VAL A 1 92 ? 2.744 11.055 -3.342 1 95.94 92 VAL A CA 1
ATOM 723 C C . VAL A 1 92 ? 2.689 12.57 -3.135 1 95.94 92 VAL A C 1
ATOM 725 O O . VAL A 1 92 ? 2.229 13.305 -4.012 1 95.94 92 VAL A O 1
ATOM 728 N N . ALA A 1 93 ? 3.074 12.961 -1.988 1 96.19 93 ALA A N 1
ATOM 729 C CA . ALA A 1 93 ? 3.045 14.383 -1.656 1 96.19 93 ALA A CA 1
ATOM 730 C C . ALA A 1 93 ? 4.414 14.859 -1.18 1 96.19 93 ALA A C 1
ATOM 732 O O . ALA A 1 93 ? 5.227 14.062 -0.71 1 96.19 93 ALA A O 1
ATOM 733 N N . GLN A 1 94 ? 4.629 16.109 -1.364 1 95.56 94 GLN A N 1
ATOM 734 C CA . GLN A 1 94 ? 5.84 16.781 -0.896 1 95.56 94 GLN A CA 1
ATOM 735 C C . GLN A 1 94 ? 5.562 17.594 0.365 1 95.56 94 GLN A C 1
ATOM 737 O O . GLN A 1 94 ? 4.566 18.312 0.437 1 95.56 94 GLN A O 1
ATOM 742 N N . MET A 1 95 ? 6.508 17.406 1.347 1 93.94 95 MET A N 1
ATOM 743 C CA . MET A 1 95 ? 6.375 18.172 2.584 1 93.94 95 MET A CA 1
ATOM 744 C C . MET A 1 95 ? 6.629 19.656 2.34 1 93.94 95 MET A C 1
ATOM 746 O O . MET A 1 95 ? 7.656 20.031 1.775 1 93.94 95 MET A O 1
ATOM 750 N N . GLY A 1 96 ? 5.613 20.469 2.77 1 95.12 96 GLY A N 1
ATOM 751 C CA . GLY A 1 96 ? 5.84 21.906 2.76 1 95.12 96 GLY A CA 1
ATOM 752 C C . GLY A 1 96 ? 6.711 22.391 3.906 1 95.12 96 GLY A C 1
ATOM 753 O O . GLY A 1 96 ? 7.012 21.625 4.824 1 95.12 96 GLY A O 1
ATOM 754 N N . MET A 1 97 ? 7.117 23.625 3.908 1 93 97 MET A N 1
ATOM 755 C CA . MET A 1 97 ? 8.016 24.219 4.902 1 93 97 MET A CA 1
ATOM 756 C C . MET A 1 97 ? 7.398 24.141 6.297 1 93 97 MET A C 1
ATOM 758 O O . MET A 1 97 ? 8.117 24.016 7.289 1 93 97 MET A O 1
ATOM 762 N N . GLU A 1 98 ? 6.117 24.062 6.391 1 93.62 98 GLU A N 1
ATOM 763 C CA . GLU A 1 98 ? 5.422 24.125 7.676 1 93.62 98 GLU A CA 1
ATOM 764 C C . GLU A 1 98 ? 5.035 22.734 8.156 1 93.62 98 GLU A C 1
ATOM 766 O O . GLU A 1 98 ? 4.398 22.578 9.203 1 93.62 98 GLU A O 1
ATOM 771 N N . PHE A 1 99 ? 5.414 21.672 7.457 1 91.88 99 PHE A N 1
ATOM 772 C CA . PHE A 1 99 ? 5.109 20.297 7.875 1 91.88 99 PHE A CA 1
ATOM 773 C C . PHE A 1 99 ? 5.969 19.891 9.07 1 91.88 99 PHE A C 1
ATOM 775 O O . PHE A 1 99 ? 7.191 19.812 8.961 1 91.88 99 PHE A O 1
ATOM 782 N N . CYS A 1 100 ? 5.406 19.578 10.203 1 89.81 100 CYS A N 1
ATOM 783 C CA . CYS A 1 100 ? 6.172 19.312 11.414 1 89.81 100 CYS A CA 1
ATOM 784 C C . CYS A 1 100 ? 5.582 18.125 12.18 1 89.81 100 CYS A C 1
ATOM 786 O O . CYS A 1 100 ? 6.016 17.828 13.297 1 89.81 100 CYS A O 1
ATOM 788 N N . MET A 1 101 ? 4.75 17.406 11.641 1 86.12 101 MET A N 1
ATOM 789 C CA . MET A 1 101 ? 4.129 16.312 12.367 1 86.12 101 MET A CA 1
ATOM 790 C C . MET A 1 101 ? 4.801 14.984 12.023 1 86.12 101 MET A C 1
ATOM 792 O O . MET A 1 101 ? 5.496 14.875 11.008 1 86.12 101 MET A O 1
ATOM 796 N N . THR A 1 102 ? 4.629 14.047 12.93 1 85.12 102 THR A N 1
ATOM 797 C CA . THR A 1 102 ? 5.102 12.695 12.641 1 85.12 102 THR A CA 1
ATOM 798 C C . THR A 1 102 ? 4.164 11.984 11.672 1 85.12 102 THR A C 1
ATOM 800 O O . THR A 1 102 ? 3.014 12.398 11.5 1 85.12 102 THR A O 1
ATOM 803 N N . ILE A 1 103 ? 4.609 10.953 11.125 1 85.94 103 ILE A N 1
ATOM 804 C CA . ILE A 1 103 ? 3.801 10.172 10.188 1 85.94 103 ILE A CA 1
ATOM 805 C C . ILE A 1 103 ? 2.594 9.586 10.914 1 85.94 103 ILE A C 1
ATOM 807 O O . ILE A 1 103 ? 1.497 9.516 10.359 1 85.94 103 ILE A O 1
ATOM 811 N N . ASN A 1 104 ? 2.844 9.109 12.109 1 83.88 104 ASN A N 1
ATOM 812 C CA . ASN A 1 104 ? 1.735 8.578 12.891 1 83.88 104 ASN A CA 1
ATOM 813 C C . ASN A 1 104 ? 0.672 9.648 13.148 1 83.88 104 ASN A C 1
ATOM 815 O O . ASN A 1 104 ? -0.525 9.367 13.062 1 83.88 104 ASN A O 1
ATOM 819 N N . GLU A 1 105 ? 1.082 10.82 13.531 1 86.5 105 GLU A N 1
ATOM 820 C CA . GLU A 1 105 ? 0.145 11.922 13.727 1 86.5 105 GLU A CA 1
ATOM 821 C C . GLU A 1 105 ? -0.615 12.234 12.438 1 86.5 105 GLU A C 1
ATOM 823 O O . GLU A 1 105 ? -1.823 12.477 12.469 1 86.5 105 GLU A O 1
ATOM 828 N N . LEU A 1 106 ? 0.131 12.234 11.336 1 91.88 106 LEU A N 1
ATOM 829 C CA . LEU A 1 106 ? -0.5 12.469 10.039 1 91.88 106 LEU A CA 1
ATOM 830 C C . LEU A 1 106 ? -1.605 11.445 9.781 1 91.88 106 LEU A C 1
ATOM 832 O O . LEU A 1 106 ? -2.729 11.82 9.43 1 91.88 106 LEU A O 1
ATOM 836 N N . VAL A 1 107 ? -1.333 10.203 9.992 1 90.75 107 VAL A N 1
ATOM 837 C CA . VAL A 1 107 ? -2.295 9.133 9.742 1 90.75 107 VAL A CA 1
ATOM 838 C C . VAL A 1 107 ? -3.52 9.32 10.633 1 90.75 107 VAL A C 1
ATOM 840 O O . VAL A 1 107 ? -4.656 9.172 10.18 1 90.75 107 VAL A O 1
ATOM 843 N N . LYS A 1 108 ? -3.273 9.617 11.852 1 86.19 108 LYS A N 1
ATOM 844 C CA . LYS A 1 108 ? -4.379 9.859 12.773 1 86.19 108 LYS A CA 1
ATOM 845 C C . LYS A 1 108 ? -5.254 11.016 12.289 1 86.19 108 LYS A C 1
ATOM 847 O O . LYS A 1 108 ? -6.484 10.914 12.297 1 86.19 108 LYS A O 1
ATOM 852 N N . LYS A 1 109 ? -4.605 12.055 11.883 1 88.81 109 LYS A N 1
ATOM 853 C CA . LYS A 1 109 ? -5.336 13.227 11.398 1 88.81 109 LYS A CA 1
ATOM 854 C C . LYS A 1 109 ? -6.156 12.883 10.156 1 88.81 109 LYS A C 1
ATOM 856 O O . LYS A 1 109 ? -7.297 13.32 10.023 1 88.81 109 LYS A O 1
ATOM 861 N N . LEU A 1 110 ? -5.578 12.141 9.266 1 90.38 110 LEU A N 1
ATOM 862 C CA . LEU A 1 110 ? -6.27 11.766 8.039 1 90.38 110 LEU A CA 1
ATOM 863 C C . LEU A 1 110 ? -7.43 10.828 8.328 1 90.38 110 LEU A C 1
ATOM 865 O O . LEU A 1 110 ? -8.492 10.938 7.711 1 90.38 110 LEU A O 1
ATOM 869 N N . ARG A 1 111 ? -7.27 9.953 9.25 1 85.75 111 ARG A N 1
ATOM 870 C CA . ARG A 1 111 ? -8.359 9.055 9.633 1 85.75 111 ARG A CA 1
ATOM 871 C C . ARG A 1 111 ? -9.547 9.844 10.18 1 85.75 111 ARG A C 1
ATOM 873 O O . ARG A 1 111 ? -10.695 9.562 9.828 1 85.75 111 ARG A O 1
ATOM 880 N N . LEU A 1 112 ? -9.172 10.812 10.984 1 83.38 112 LEU A N 1
ATOM 881 C CA . LEU A 1 112 ? -10.227 11.656 11.547 1 83.38 112 LEU A CA 1
ATOM 882 C C . LEU A 1 112 ? -10.922 12.453 10.445 1 83.38 112 LEU A C 1
ATOM 884 O O . LEU A 1 112 ? -12.148 12.539 10.422 1 83.38 112 LEU A O 1
ATOM 888 N N . ALA A 1 113 ? -10.133 12.953 9.508 1 83.06 113 ALA A N 1
ATOM 889 C CA . ALA A 1 113 ? -10.703 13.711 8.398 1 83.06 113 ALA A CA 1
ATOM 890 C C . ALA A 1 113 ? -11.609 12.82 7.543 1 83.06 113 ALA A C 1
ATOM 892 O O . ALA A 1 113 ? -12.633 13.281 7.039 1 83.06 113 ALA A O 1
ATOM 893 N N . PHE A 1 114 ? -11.203 11.609 7.391 1 81 114 PHE A N 1
ATOM 894 C CA . PHE A 1 114 ? -11.961 10.664 6.582 1 81 114 PHE A CA 1
ATOM 895 C C . PHE A 1 114 ? -13.336 10.398 7.195 1 81 114 PHE A C 1
ATOM 897 O O . PHE A 1 114 ? -14.328 10.281 6.48 1 81 114 PHE A O 1
ATOM 904 N N . ILE A 1 115 ? -13.461 10.305 8.445 1 76.12 115 ILE A N 1
ATOM 905 C CA . ILE A 1 115 ? -14.719 10.062 9.141 1 76.12 115 ILE A CA 1
ATOM 906 C C . ILE A 1 115 ? -15.688 11.211 8.875 1 76.12 115 ILE A C 1
ATOM 908 O O . ILE A 1 115 ? -16.891 11 8.68 1 76.12 115 ILE A O 1
ATOM 912 N N . PHE A 1 116 ? -15.023 12.336 8.727 1 75.06 116 PHE A N 1
ATOM 913 C CA . PHE A 1 116 ? -15.875 13.508 8.547 1 75.06 116 PHE A CA 1
ATOM 914 C C . PHE A 1 116 ? -16.188 13.727 7.066 1 75.06 116 PHE A C 1
ATOM 916 O O . PHE A 1 116 ? -17.125 14.445 6.727 1 75.06 116 PHE A O 1
ATOM 923 N N . LEU A 1 117 ? -15.352 13.172 6.223 1 68.38 117 LEU A N 1
ATOM 924 C CA . LEU A 1 117 ? -15.523 13.367 4.789 1 68.38 117 LEU A CA 1
ATOM 925 C C . LEU A 1 117 ? -16.531 12.375 4.223 1 68.38 117 LEU A C 1
ATOM 927 O O . LEU A 1 117 ? -17.094 12.594 3.146 1 68.38 117 LEU A O 1
ATOM 931 N N . VAL A 1 118 ? -16.688 11.203 4.797 1 57.25 118 VAL A N 1
ATOM 932 C CA . VAL A 1 118 ? -17.672 10.234 4.316 1 57.25 118 VAL A CA 1
ATOM 933 C C . VAL A 1 118 ? -19.047 10.555 4.902 1 57.25 118 VAL A C 1
ATOM 935 O O . VAL A 1 118 ? -19.156 10.93 6.07 1 57.25 118 VAL A O 1
ATOM 938 N N . MET B 1 1 ? -14.453 -11.766 2.723 1 30.8 1 MET B N 1
ATOM 939 C CA . MET B 1 1 ? -13.422 -11.82 3.7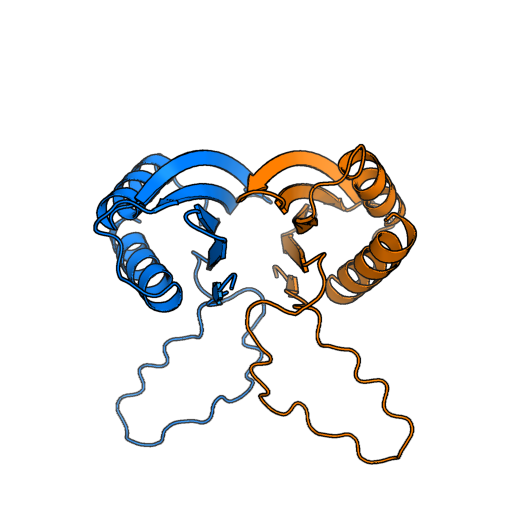6 1 30.8 1 MET B CA 1
ATOM 940 C C . MET B 1 1 ? -12.062 -11.422 3.199 1 30.8 1 MET B C 1
ATOM 942 O O . MET B 1 1 ? -11.57 -12.039 2.252 1 30.8 1 MET B O 1
ATOM 946 N N . GLU B 1 2 ? -11.906 -10.117 3.174 1 37.09 2 GLU B N 1
ATOM 947 C CA . GLU B 1 2 ? -10.695 -9.625 2.523 1 37.09 2 GLU B CA 1
ATOM 948 C C . GLU B 1 2 ? -9.477 -9.805 3.42 1 37.09 2 GLU B C 1
ATOM 950 O O . GLU B 1 2 ? -9.562 -9.633 4.637 1 37.09 2 GLU B O 1
ATOM 955 N N . TYR B 1 3 ? -8.453 -10.695 3.109 1 33.34 3 TYR B N 1
ATOM 956 C CA . TYR B 1 3 ? -7.219 -10.969 3.84 1 33.34 3 TYR B CA 1
ATOM 957 C C . TYR B 1 3 ? -6.133 -9.969 3.471 1 33.34 3 TYR B C 1
ATOM 959 O O . TYR B 1 3 ? -6.008 -9.578 2.307 1 33.34 3 TYR B O 1
ATOM 967 N N . VAL B 1 4 ? -5.969 -9.062 4.508 1 41.25 4 VAL B N 1
ATOM 968 C CA . VAL B 1 4 ? -4.824 -8.188 4.262 1 41.25 4 VAL B CA 1
ATOM 969 C C . VAL B 1 4 ? -3.584 -8.758 4.941 1 41.25 4 VAL B C 1
ATOM 971 O O . VAL B 1 4 ? -3.619 -9.102 6.125 1 41.25 4 VAL B O 1
ATOM 974 N N . ALA B 1 5 ? -2.699 -9.328 4.266 1 38.88 5 ALA B N 1
ATOM 975 C CA . ALA B 1 5 ? -1.411 -9.688 4.855 1 38.88 5 ALA B CA 1
ATOM 976 C C . ALA B 1 5 ? -0.347 -8.648 4.512 1 38.88 5 ALA B C 1
ATOM 978 O O . ALA B 1 5 ? -0.125 -8.344 3.336 1 38.88 5 ALA B O 1
ATOM 979 N N . CYS B 1 6 ? -0.2 -7.773 5.445 1 35.38 6 CYS B N 1
ATOM 980 C CA . CYS B 1 6 ? 0.975 -6.926 5.262 1 35.38 6 CYS B CA 1
ATOM 981 C C . CYS B 1 6 ? 2.197 -7.543 5.93 1 35.38 6 CYS B C 1
ATOM 983 O O . CYS B 1 6 ? 2.182 -7.816 7.133 1 35.38 6 CYS B O 1
ATOM 985 N N . VAL B 1 7 ? 2.865 -8.398 5.176 1 34.81 7 VAL B N 1
ATOM 986 C CA . VAL B 1 7 ? 4.074 -8.945 5.785 1 34.81 7 VAL B CA 1
ATOM 987 C C . VAL B 1 7 ? 5.191 -7.902 5.734 1 34.81 7 VAL B C 1
ATOM 989 O O . VAL B 1 7 ? 5.621 -7.492 4.656 1 34.81 7 VAL B O 1
ATOM 992 N N . LYS B 1 8 ? 5.098 -7.07 6.727 1 36.66 8 LYS B N 1
ATOM 993 C CA . LYS B 1 8 ? 6.324 -6.289 6.809 1 36.66 8 LYS B CA 1
ATOM 994 C C . LYS B 1 8 ? 7.523 -7.18 7.121 1 36.66 8 LYS B C 1
ATOM 996 O O . LYS B 1 8 ? 7.402 -8.164 7.852 1 36.66 8 LYS B O 1
ATOM 1001 N N . LYS B 1 9 ? 8.539 -7.281 6.145 1 35.53 9 LYS B N 1
ATOM 1002 C CA . LYS B 1 9 ? 9.703 -8.156 6.273 1 35.53 9 LYS B CA 1
ATOM 1003 C C . LYS B 1 9 ? 10.219 -8.172 7.707 1 35.53 9 LYS B C 1
ATOM 1005 O O . LYS B 1 9 ? 10.633 -7.137 8.234 1 35.53 9 LYS B O 1
ATOM 1010 N N . HIS B 1 10 ? 9.68 -9.133 8.414 1 31.38 10 HIS B N 1
ATOM 1011 C CA . HIS B 1 10 ? 10.422 -9.414 9.641 1 31.38 10 HIS B CA 1
ATOM 1012 C C . HIS B 1 10 ? 11.844 -9.875 9.328 1 31.38 10 HIS B C 1
ATOM 1014 O O . HIS B 1 10 ? 12.07 -10.578 8.344 1 31.38 10 HIS B O 1
ATOM 1020 N N . GLN B 1 11 ? 12.922 -9.211 9.711 1 32.41 11 GLN B N 1
ATOM 1021 C CA . GLN B 1 11 ? 14.258 -9.805 9.695 1 32.41 11 GLN B CA 1
ATOM 1022 C C . GLN B 1 11 ? 14.203 -11.289 10.047 1 32.41 11 GLN B C 1
ATOM 1024 O O . GLN B 1 11 ? 13.625 -11.664 11.062 1 32.41 11 GLN B O 1
ATOM 1029 N N . LEU B 1 12 ? 14.195 -12.156 9.141 1 29.44 12 LEU B N 1
ATOM 1030 C CA . LEU B 1 12 ? 14.516 -13.555 9.398 1 29.44 12 LEU B CA 1
ATOM 1031 C C . LEU B 1 12 ? 15.805 -13.68 10.211 1 29.44 12 LEU B C 1
ATOM 1033 O O . LEU B 1 12 ? 16.891 -13.398 9.703 1 29.44 12 LEU B O 1
ATOM 1037 N N . LEU B 1 13 ? 15.82 -13.25 11.523 1 31.92 13 LEU B N 1
ATOM 1038 C CA . LEU B 1 13 ? 16.969 -13.664 12.336 1 31.92 13 LEU B CA 1
ATOM 1039 C C . LEU B 1 13 ? 17.109 -15.18 12.32 1 31.92 13 LEU B C 1
ATOM 1041 O O . LEU B 1 13 ? 16.297 -15.898 12.898 1 31.92 13 LEU B O 1
ATOM 1045 N N . THR B 1 14 ? 17.484 -15.719 11.227 1 31.91 14 THR B N 1
ATOM 1046 C CA . THR B 1 14 ? 17.969 -17.094 11.328 1 31.91 14 THR B CA 1
ATOM 1047 C C . THR B 1 14 ? 19.094 -17.188 12.344 1 31.91 14 THR B C 1
ATOM 1049 O O . THR B 1 14 ? 20.266 -16.938 12.016 1 31.91 14 THR B O 1
ATOM 1052 N N . ASP B 1 15 ? 19.141 -16.703 13.688 1 33.44 15 ASP B N 1
ATOM 1053 C CA . ASP B 1 15 ? 20.156 -17.344 14.531 1 33.44 15 ASP B CA 1
ATOM 1054 C C . ASP B 1 15 ? 19.953 -18.859 14.578 1 33.44 15 ASP B C 1
ATOM 1056 O O . ASP B 1 15 ? 18.844 -19.344 14.453 1 33.44 15 ASP B O 1
ATOM 1060 N N . SER B 1 16 ? 20.984 -19.828 14.445 1 32.84 16 SER B N 1
ATOM 1061 C CA . SER B 1 16 ? 21.312 -21.172 14.898 1 32.84 16 SER B CA 1
ATOM 1062 C C . SER B 1 16 ? 20.672 -21.484 16.25 1 32.84 16 SER B C 1
ATOM 1064 O O . SER B 1 16 ? 20.359 -22.641 16.547 1 32.84 16 SER B O 1
ATOM 1066 N N . ASN B 1 17 ? 21.266 -21.094 17.484 1 35.41 17 ASN B N 1
ATOM 1067 C CA . ASN B 1 17 ? 20.891 -21.719 18.734 1 35.41 17 ASN B CA 1
ATOM 1068 C C . ASN B 1 17 ? 19.375 -21.672 18.953 1 35.41 17 ASN B C 1
ATOM 1070 O O . ASN B 1 17 ? 18.688 -20.844 18.344 1 35.41 17 ASN B O 1
ATOM 1074 N N . GLY B 1 18 ? 18.75 -22.656 19.969 1 33.44 18 GLY B N 1
ATOM 1075 C CA . GLY B 1 18 ? 17.422 -23.047 20.422 1 33.44 18 GLY B CA 1
ATOM 1076 C C . GLY B 1 18 ? 16.453 -21.875 20.531 1 33.44 18 GLY B C 1
ATOM 1077 O O . GLY B 1 18 ? 15.25 -22.078 20.719 1 33.44 18 GLY B O 1
ATOM 1078 N N . ASP B 1 19 ? 16.812 -20.906 21.406 1 32.19 19 ASP B N 1
ATOM 1079 C CA . ASP B 1 19 ? 15.828 -20.062 22.078 1 32.19 19 ASP B CA 1
ATOM 1080 C C . ASP B 1 19 ? 15 -19.266 21.078 1 32.19 19 ASP B C 1
ATOM 1082 O O . ASP B 1 19 ? 15.555 -18.594 20.203 1 32.19 19 ASP B O 1
ATOM 1086 N N . PHE B 1 20 ? 13.812 -19.812 20.625 1 31.33 20 PHE B N 1
ATOM 1087 C CA . PHE B 1 20 ? 12.648 -19.188 20 1 31.33 20 PHE B CA 1
ATOM 1088 C C . PHE B 1 20 ? 12.523 -17.719 20.391 1 31.33 20 PHE B C 1
ATOM 1090 O O . PHE B 1 20 ? 12.047 -17.406 21.484 1 31.33 20 PHE B O 1
ATOM 1097 N N . SER B 1 21 ? 13.695 -17.031 20.406 1 31.8 21 SER B N 1
ATOM 1098 C CA . SER B 1 21 ? 13.438 -15.641 20.797 1 31.8 21 SER B CA 1
ATOM 1099 C C . SER B 1 21 ? 12.117 -15.141 20.219 1 31.8 21 SER B C 1
ATOM 1101 O O . SER B 1 21 ? 11.75 -15.492 19.094 1 31.8 21 SER B O 1
ATOM 1103 N N . SER B 1 22 ? 11.273 -14.859 21.109 1 30.03 22 SER B N 1
ATOM 1104 C CA . SER B 1 22 ? 9.977 -14.188 21.203 1 30.03 22 SER B CA 1
ATOM 1105 C C . SER B 1 22 ? 9.812 -13.141 20.109 1 30.03 22 SER B C 1
ATOM 1107 O O . SER B 1 22 ? 10.797 -12.641 19.562 1 30.03 22 SER B O 1
ATOM 1109 N N . TRP B 1 23 ? 8.734 -13.195 19.375 1 31.19 23 TRP B N 1
ATOM 1110 C CA . TRP B 1 23 ? 8.023 -12.117 18.703 1 31.19 23 TRP B CA 1
ATOM 1111 C C . TRP B 1 23 ? 8.414 -10.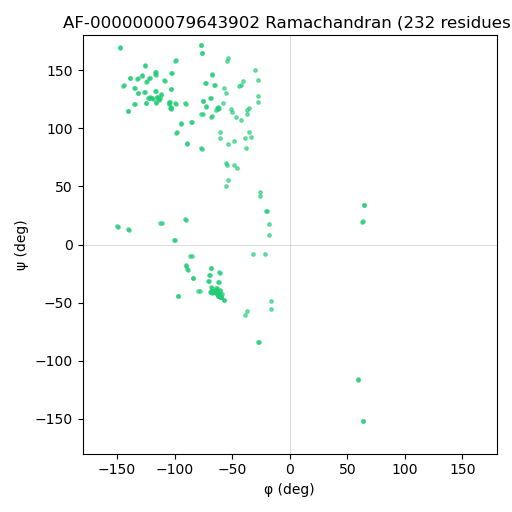758 19.281 1 31.19 23 TRP B C 1
ATOM 1113 O O . TRP B 1 23 ? 7.711 -9.766 19.078 1 31.19 23 TRP B O 1
ATOM 1123 N N . ASP B 1 24 ? 9.453 -10.789 20.156 1 30.3 24 ASP B N 1
ATOM 1124 C CA . ASP B 1 24 ? 9.625 -9.484 20.781 1 30.3 24 ASP B CA 1
ATOM 1125 C C . ASP B 1 24 ? 9.445 -8.359 19.766 1 30.3 24 ASP B C 1
ATOM 1127 O O . ASP B 1 24 ? 9.688 -8.547 18.578 1 30.3 24 ASP B O 1
ATOM 1131 N N . GLU B 1 25 ? 8.797 -7.254 20.156 1 32.69 25 GLU B N 1
ATOM 1132 C CA . GLU B 1 25 ? 8.414 -5.875 19.875 1 32.69 25 GLU B CA 1
ATOM 1133 C C . GLU B 1 25 ? 9.492 -5.164 19.062 1 32.69 25 GLU B C 1
ATOM 1135 O O . GLU B 1 25 ? 9.555 -3.934 19.031 1 32.69 25 GLU B O 1
ATOM 1140 N N . HIS B 1 26 ? 10.602 -5.773 18.891 1 32.22 26 HIS B N 1
ATOM 1141 C CA . HIS B 1 26 ? 11.641 -4.848 18.453 1 32.22 26 HIS B CA 1
ATOM 1142 C C . HIS B 1 26 ? 11.195 -4.074 17.219 1 32.22 26 HIS B C 1
ATOM 1144 O O . HIS B 1 26 ? 10.945 -4.664 16.156 1 32.22 26 HIS B O 1
ATOM 1150 N N . PHE B 1 27 ? 10.5 -2.959 17.391 1 31.75 27 PHE B N 1
ATOM 1151 C CA . PHE B 1 27 ? 10.484 -1.734 16.594 1 31.75 27 PHE B CA 1
ATOM 1152 C C . PHE B 1 27 ? 11.742 -1.626 15.734 1 31.75 27 PHE B C 1
ATOM 1154 O O . PHE B 1 27 ? 12.797 -1.231 16.234 1 31.75 27 PHE B O 1
ATOM 1161 N N . SER B 1 28 ? 12.312 -2.689 15.359 1 33.59 28 SER B N 1
ATOM 1162 C CA . SER B 1 28 ? 13.516 -2.428 14.578 1 33.59 28 SER B CA 1
ATOM 1163 C C . SER B 1 28 ? 13.398 -1.114 13.805 1 33.59 28 SER B C 1
ATOM 1165 O O . SER B 1 28 ? 12.289 -0.637 13.547 1 33.59 28 SER B O 1
ATOM 1167 N N . ALA B 1 29 ? 14.578 -0.384 13.547 1 32.06 29 ALA B N 1
ATOM 1168 C CA . ALA B 1 29 ? 14.75 0.95 12.984 1 32.06 29 ALA B CA 1
ATOM 1169 C C . ALA B 1 29 ? 13.883 1.136 11.742 1 32.06 29 ALA B C 1
ATOM 1171 O O . ALA B 1 29 ? 13.727 0.211 10.938 1 32.06 29 ALA B O 1
ATOM 1172 N N . PRO B 1 30 ? 12.836 1.951 11.797 1 38.91 30 PRO B N 1
ATOM 1173 C CA . PRO B 1 30 ? 11.977 2.34 10.672 1 38.91 30 PRO B CA 1
ATOM 1174 C C . PRO B 1 30 ? 12.602 2.033 9.312 1 38.91 30 PRO B C 1
ATOM 1176 O O . PRO B 1 30 ? 11.898 1.634 8.383 1 38.91 30 PRO B O 1
ATOM 1179 N N . PHE B 1 31 ? 13.836 2.527 9.016 1 38.44 31 PHE B N 1
ATOM 1180 C CA . PHE B 1 31 ? 14.602 2.719 7.785 1 38.44 31 PHE B CA 1
ATOM 1181 C C . PHE B 1 31 ? 15.203 1.401 7.312 1 38.44 31 PHE B C 1
ATOM 1183 O O . PHE B 1 31 ? 15.484 1.235 6.125 1 38.44 31 PHE B O 1
ATOM 1190 N N . ASP B 1 32 ? 15.75 0.462 8.195 1 42.41 32 ASP B N 1
ATOM 1191 C CA . ASP B 1 32 ? 16.766 -0.47 7.711 1 42.41 32 ASP B CA 1
ATOM 1192 C C . ASP B 1 32 ? 16.125 -1.711 7.098 1 42.41 32 ASP B C 1
ATOM 1194 O O . ASP B 1 32 ? 16.75 -2.771 7.027 1 42.41 32 ASP B O 1
ATOM 1198 N N . GLU B 1 33 ? 14.875 -1.947 7.215 1 50.5 33 GLU B N 1
ATOM 1199 C CA . GLU B 1 33 ? 14.508 -3.211 6.582 1 50.5 33 GLU B CA 1
ATOM 1200 C C . GLU B 1 33 ? 14.766 -3.17 5.078 1 50.5 33 GLU B C 1
ATOM 1202 O O . GLU B 1 33 ? 14.43 -2.189 4.41 1 50.5 33 GLU B O 1
ATOM 1207 N N . PRO B 1 34 ? 15.695 -4.066 4.566 1 59 34 PRO B N 1
ATOM 1208 C CA . PRO B 1 34 ? 16.094 -4.066 3.158 1 59 34 PRO B CA 1
ATOM 1209 C C . PRO B 1 34 ? 14.914 -4.09 2.199 1 59 34 PRO B C 1
ATOM 1211 O O . PRO B 1 34 ? 13.875 -4.672 2.514 1 59 34 PRO B O 1
ATOM 1214 N N . LEU B 1 35 ? 14.719 -3.182 1.466 1 68.75 35 LEU B N 1
ATOM 1215 C CA . LEU B 1 35 ? 13.836 -3.223 0.305 1 68.75 35 LEU B CA 1
ATOM 1216 C C . LEU B 1 35 ? 14.047 -4.504 -0.491 1 68.75 35 LEU B C 1
ATOM 1218 O O . LEU B 1 35 ? 15.133 -5.094 -0.458 1 68.75 35 LEU B O 1
ATOM 1222 N N . PRO B 1 36 ? 12.781 -5.227 -0.975 1 82.88 36 PRO B N 1
ATOM 1223 C CA . PRO B 1 36 ? 11.492 -4.551 -1.17 1 82.88 36 PRO B CA 1
ATOM 1224 C C . PRO B 1 36 ? 10.508 -4.824 -0.038 1 82.88 36 PRO B C 1
ATOM 1226 O O . PRO B 1 36 ? 10.609 -5.852 0.638 1 82.88 36 PRO B O 1
ATOM 1229 N N . GLU B 1 37 ? 9.648 -3.861 0.273 1 85.69 37 GLU B N 1
ATOM 1230 C CA . GLU B 1 37 ? 8.453 -4.07 1.083 1 85.69 37 GLU B CA 1
ATOM 1231 C C . GLU B 1 37 ? 7.25 -4.434 0.211 1 85.69 37 GLU B C 1
ATOM 1233 O O . GLU B 1 37 ? 6.891 -3.686 -0.699 1 85.69 37 GLU B O 1
ATOM 1238 N N . ILE B 1 38 ? 6.641 -5.633 0.459 1 89.44 38 ILE B N 1
ATOM 1239 C CA . ILE B 1 38 ? 5.527 -6.117 -0.35 1 89.44 38 ILE B CA 1
ATOM 1240 C C . ILE B 1 38 ? 4.301 -6.332 0.535 1 89.44 38 ILE B C 1
ATOM 1242 O O . ILE B 1 38 ? 4.387 -6.984 1.578 1 89.44 38 ILE B O 1
ATOM 1246 N N . GLU B 1 39 ? 3.24 -5.738 0.153 1 86.94 39 GLU B N 1
ATOM 1247 C CA . GLU B 1 39 ? 1.944 -5.938 0.794 1 86.94 39 GLU B CA 1
ATOM 1248 C C . GLU B 1 39 ? 0.908 -6.449 -0.202 1 86.94 39 GLU B C 1
ATOM 1250 O O . GLU B 1 39 ? 0.913 -6.055 -1.369 1 86.94 39 GLU B O 1
ATOM 1255 N N . ALA B 1 40 ? 0.024 -7.355 0.317 1 89.75 40 ALA B N 1
ATOM 1256 C CA . ALA B 1 40 ? -1.049 -7.852 -0.541 1 89.75 40 ALA B CA 1
ATOM 1257 C C . ALA B 1 40 ? -2.365 -7.945 0.225 1 89.75 40 ALA B C 1
ATOM 1259 O O . ALA B 1 40 ? -2.373 -8.219 1.427 1 89.75 40 ALA B O 1
ATOM 1260 N N . ARG B 1 41 ? -3.426 -7.641 -0.431 1 83.56 41 ARG B N 1
ATOM 1261 C CA . ARG B 1 41 ? -4.781 -7.781 0.093 1 83.56 41 ARG B CA 1
ATOM 1262 C C . ARG B 1 41 ? -5.688 -8.477 -0.919 1 83.56 41 ARG B C 1
ATOM 1264 O O . ARG B 1 41 ? -5.57 -8.25 -2.125 1 83.56 41 ARG B O 1
ATOM 1271 N N . CYS B 1 42 ? -6.496 -9.242 -0.355 1 85.81 42 CYS B N 1
ATOM 1272 C CA . CYS B 1 42 ? -7.414 -9.977 -1.225 1 85.81 42 CYS B CA 1
ATOM 1273 C C . CYS B 1 42 ? -8.859 -9.57 -0.952 1 85.81 42 CYS B C 1
ATOM 1275 O O . CYS B 1 42 ? -9.25 -9.391 0.202 1 85.81 42 CYS B O 1
ATOM 1277 N N . CYS B 1 43 ? -9.578 -9.297 -2.01 1 81.62 43 CYS B N 1
ATOM 1278 C CA . CYS B 1 43 ? -11.008 -9.016 -1.951 1 81.62 43 CYS B CA 1
ATOM 1279 C C . CYS B 1 43 ? -11.742 -9.664 -3.119 1 81.62 43 CYS B C 1
ATOM 1281 O O . CYS B 1 43 ? -11.484 -9.344 -4.277 1 81.62 43 CYS B O 1
ATOM 1283 N N . ASP B 1 44 ? -12.641 -10.672 -2.688 1 82 44 ASP B N 1
ATOM 1284 C CA . ASP B 1 44 ? -13.336 -11.461 -3.695 1 82 44 ASP B CA 1
ATOM 1285 C C . ASP B 1 44 ? -12.344 -12.203 -4.59 1 82 44 ASP B C 1
ATOM 1287 O O . ASP B 1 44 ? -11.594 -13.062 -4.121 1 82 44 ASP B O 1
ATOM 1291 N N . GLN B 1 45 ? -12.234 -12.008 -5.758 1 89.25 45 GLN B N 1
ATOM 1292 C CA . GLN B 1 45 ? -11.336 -12.711 -6.676 1 89.25 45 GLN B CA 1
ATOM 1293 C C . GLN B 1 45 ? -10.227 -11.789 -7.164 1 89.25 45 GLN B C 1
ATOM 1295 O O . GLN B 1 45 ? -9.555 -12.094 -8.148 1 89.25 45 GLN B O 1
ATOM 1300 N N . SER B 1 46 ? -10.078 -10.727 -6.402 1 91.44 46 SER B N 1
ATOM 1301 C CA . SER B 1 46 ? -9.055 -9.758 -6.777 1 91.44 46 SER B CA 1
ATOM 1302 C C . SER B 1 46 ? -7.965 -9.664 -5.711 1 91.44 46 SER B C 1
ATOM 1304 O O . SER B 1 46 ? -8.227 -9.906 -4.531 1 91.44 46 SER B O 1
ATOM 1306 N N . VAL B 1 47 ? -6.742 -9.43 -6.148 1 93.56 47 VAL B N 1
ATOM 1307 C CA . VAL B 1 47 ? -5.613 -9.242 -5.246 1 93.56 47 VAL B CA 1
ATOM 1308 C C . VAL B 1 47 ? -4.965 -7.883 -5.504 1 93.56 47 VAL B C 1
ATOM 1310 O O . VAL B 1 47 ? -4.691 -7.527 -6.656 1 93.56 47 VAL B O 1
ATOM 1313 N N . LEU B 1 48 ? -4.828 -7.086 -4.473 1 93.44 48 LEU B N 1
ATOM 1314 C CA . LEU B 1 48 ? -4.07 -5.84 -4.52 1 93.44 48 LEU B CA 1
ATOM 1315 C C . LEU B 1 48 ? -2.674 -6.031 -3.939 1 93.44 48 LEU B C 1
ATOM 1317 O O . LEU B 1 48 ? -2.527 -6.441 -2.787 1 93.44 48 LEU B O 1
ATOM 1321 N N . ILE B 1 49 ? -1.653 -5.754 -4.758 1 94 49 ILE B N 1
ATOM 1322 C CA . ILE B 1 49 ? -0.262 -5.895 -4.344 1 94 49 ILE B CA 1
ATOM 1323 C C . ILE B 1 49 ? 0.42 -4.527 -4.352 1 94 49 ILE B C 1
ATOM 1325 O O . ILE B 1 49 ? 0.352 -3.801 -5.344 1 94 49 ILE B O 1
ATOM 1329 N N . SER B 1 50 ? 0.94 -4.105 -3.277 1 92.12 50 SER B N 1
ATOM 1330 C CA . SER B 1 50 ? 1.711 -2.875 -3.145 1 92.12 50 SER B CA 1
ATOM 1331 C C . SER B 1 50 ? 3.172 -3.17 -2.82 1 92.12 50 SER B C 1
ATOM 1333 O O . SER B 1 50 ? 3.467 -3.916 -1.884 1 92.12 50 SER B O 1
ATOM 1335 N N . ILE B 1 51 ? 4.066 -2.648 -3.633 1 91 51 ILE B N 1
ATOM 1336 C CA . ILE B 1 51 ? 5.488 -2.945 -3.484 1 91 51 ILE B CA 1
ATOM 1337 C C . ILE B 1 51 ? 6.277 -1.645 -3.354 1 91 51 ILE B C 1
ATOM 1339 O O . ILE B 1 51 ? 6.133 -0.74 -4.18 1 91 51 ILE B O 1
ATOM 1343 N N . HIS B 1 52 ? 6.949 -1.466 -2.377 1 87.94 52 HIS B N 1
ATOM 1344 C CA . HIS B 1 52 ? 7.934 -0.404 -2.209 1 87.94 52 HIS B CA 1
ATOM 1345 C C . HIS B 1 52 ? 9.352 -0.939 -2.369 1 87.94 52 HIS B C 1
ATOM 1347 O O . HIS B 1 52 ? 9.797 -1.775 -1.579 1 87.94 52 HIS B O 1
ATOM 1353 N N . CYS B 1 53 ? 10.086 -0.463 -3.35 1 86.06 53 CYS B N 1
ATOM 1354 C CA . CYS B 1 53 ? 11.406 -0.999 -3.66 1 86.06 53 CYS B CA 1
ATOM 1355 C C . CYS B 1 53 ? 12.328 0.093 -4.191 1 86.06 53 CYS B C 1
ATOM 1357 O O . CYS B 1 53 ? 11.906 1.236 -4.367 1 86.06 53 CYS B O 1
ATOM 1359 N N . GLU B 1 54 ? 13.57 -0.232 -4.301 1 85.06 54 GLU B N 1
ATOM 1360 C CA . GLU B 1 54 ? 14.508 0.664 -4.965 1 85.06 54 GLU B CA 1
ATOM 1361 C C . GLU B 1 54 ? 14.203 0.769 -6.457 1 85.06 54 GLU B C 1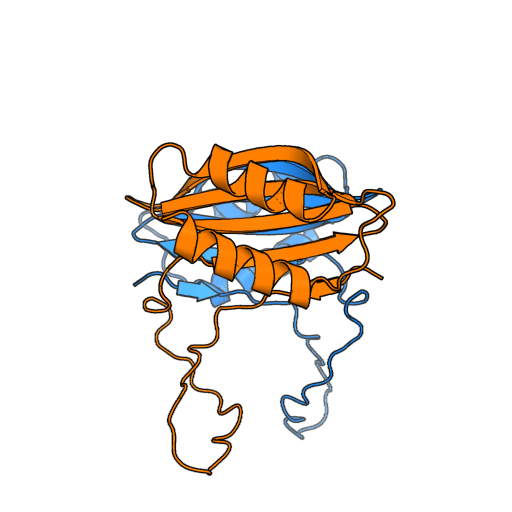
ATOM 1363 O O . GLU B 1 54 ? 13.758 -0.199 -7.074 1 85.06 54 GLU B O 1
ATOM 1368 N N . LYS B 1 55 ? 14.492 1.931 -6.844 1 85.31 55 LYS B N 1
ATOM 1369 C CA . LYS B 1 55 ? 14.312 2.143 -8.273 1 85.31 55 LYS B CA 1
ATOM 1370 C C . LYS B 1 55 ? 15.328 1.34 -9.086 1 85.31 55 LYS B C 1
ATOM 1372 O O . LYS B 1 55 ? 16.531 1.525 -8.93 1 85.31 55 LYS B O 1
ATOM 1377 N N . LYS B 1 56 ? 14.859 0.367 -9.742 1 80.19 56 LYS B N 1
ATOM 1378 C CA . LYS B 1 56 ? 15.695 -0.428 -10.641 1 80.19 56 LYS B CA 1
ATOM 1379 C C . LYS B 1 56 ? 15.062 -0.536 -12.023 1 80.19 56 LYS B C 1
ATOM 1381 O O . LYS B 1 56 ? 13.836 -0.613 -12.148 1 80.19 56 LYS B O 1
ATOM 1386 N N . LYS B 1 57 ? 15.891 -0.544 -12.977 1 77.44 57 LYS B N 1
ATOM 1387 C CA . LYS B 1 57 ? 15.43 -0.646 -14.359 1 77.44 57 LYS B CA 1
ATOM 1388 C C . LYS B 1 57 ? 14.758 -1.993 -14.617 1 77.44 57 LYS B C 1
ATOM 1390 O O . LYS B 1 57 ? 15.258 -3.033 -14.18 1 77.44 57 LYS B O 1
ATOM 1395 N N . ARG B 1 58 ? 13.641 -2.07 -15.32 1 75.31 58 ARG B N 1
ATOM 1396 C CA . ARG B 1 58 ? 12.883 -3.205 -15.844 1 75.31 58 ARG B CA 1
ATOM 1397 C C . ARG B 1 58 ? 12.352 -4.078 -14.711 1 75.31 58 ARG B C 1
ATOM 1399 O O . ARG B 1 58 ? 12.086 -5.266 -14.906 1 75.31 58 ARG B O 1
ATOM 1406 N N . PHE B 1 59 ? 12.289 -3.463 -13.547 1 84.62 59 PHE B N 1
ATOM 1407 C CA . PHE B 1 59 ? 11.844 -4.207 -12.375 1 84.62 59 PHE B CA 1
ATOM 1408 C C . PHE B 1 59 ? 10.352 -4.508 -12.461 1 84.62 59 PHE B C 1
ATOM 1410 O O . PHE B 1 59 ? 9.914 -5.602 -12.109 1 84.62 59 PHE B O 1
ATOM 1417 N N . LEU B 1 60 ? 9.617 -3.648 -13.078 1 89.62 60 LEU B N 1
ATOM 1418 C CA . LEU B 1 60 ? 8.172 -3.816 -13.141 1 89.62 60 LEU B CA 1
ATOM 1419 C C . LEU B 1 60 ? 7.801 -5.039 -13.977 1 89.62 60 LEU B C 1
ATOM 1421 O O . LEU B 1 60 ? 6.965 -5.844 -13.562 1 89.62 60 LEU B O 1
ATOM 1425 N N . GLU B 1 61 ? 8.453 -5.238 -15.039 1 90.19 61 GLU B N 1
ATOM 1426 C CA . GLU B 1 61 ? 8.188 -6.379 -15.914 1 90.19 61 GLU B CA 1
ATOM 1427 C C . GLU B 1 61 ? 8.477 -7.699 -15.203 1 90.19 61 GLU B C 1
ATOM 1429 O O . GLU B 1 61 ? 7.715 -8.656 -15.328 1 90.19 61 GLU B O 1
ATOM 1434 N N . LYS B 1 62 ? 9.539 -7.703 -14.461 1 88.44 62 LYS B N 1
ATOM 1435 C CA . LYS B 1 62 ? 9.945 -8.914 -13.758 1 88.44 62 LYS B CA 1
ATOM 1436 C C . LYS B 1 62 ? 8.953 -9.258 -12.641 1 88.44 62 LYS B C 1
ATOM 1438 O O . LYS B 1 62 ? 8.602 -10.422 -12.461 1 88.44 62 LYS B O 1
ATOM 1443 N N . ILE B 1 63 ? 8.555 -8.281 -12 1 90.62 63 ILE B N 1
ATOM 1444 C CA . ILE B 1 63 ? 7.602 -8.5 -10.914 1 90.62 63 ILE B CA 1
ATOM 1445 C C . ILE B 1 63 ? 6.27 -8.984 -11.484 1 90.62 63 ILE B C 1
ATOM 1447 O O . ILE B 1 63 ? 5.637 -9.883 -10.922 1 90.62 63 ILE B O 1
ATOM 1451 N N . ILE B 1 64 ? 5.859 -8.406 -12.625 1 94.56 64 ILE B N 1
ATOM 1452 C CA . ILE B 1 64 ? 4.609 -8.805 -13.258 1 94.56 64 ILE B CA 1
ATOM 1453 C C . ILE B 1 64 ? 4.684 -10.273 -13.672 1 94.56 64 ILE B C 1
ATOM 1455 O O . ILE B 1 64 ? 3.756 -11.047 -13.422 1 94.56 64 ILE B O 1
ATOM 1459 N N . SER B 1 65 ? 5.793 -10.57 -14.172 1 93.12 65 SER B N 1
ATOM 1460 C CA . SER B 1 65 ? 5.992 -11.961 -14.57 1 93.12 65 SER B CA 1
ATOM 1461 C C . SER B 1 65 ? 5.906 -12.898 -13.367 1 93.12 65 SER B C 1
ATOM 1463 O O . SER B 1 65 ? 5.293 -13.961 -13.453 1 93.12 65 SER B O 1
ATOM 1465 N N . GLY B 1 66 ? 6.535 -12.547 -12.234 1 92.94 66 GLY B N 1
ATOM 1466 C CA . GLY B 1 66 ? 6.469 -13.336 -11.008 1 92.94 66 GLY B CA 1
ATOM 1467 C C . GLY B 1 66 ? 5.059 -13.492 -10.477 1 92.94 66 GLY B C 1
ATOM 1468 O O . GLY B 1 66 ? 4.68 -14.57 -10.016 1 92.94 66 GLY B O 1
ATOM 1469 N N . ILE B 1 67 ? 4.316 -12.477 -10.547 1 95.56 67 ILE B N 1
ATOM 1470 C CA . ILE B 1 67 ? 2.938 -12.484 -10.062 1 95.56 67 ILE B CA 1
ATOM 1471 C C . ILE B 1 67 ? 2.088 -13.398 -10.938 1 95.56 67 ILE B C 1
ATOM 1473 O O . ILE B 1 67 ? 1.291 -14.188 -10.43 1 95.56 67 ILE B O 1
ATOM 1477 N N . GLU B 1 68 ? 2.301 -13.383 -12.242 1 95.25 68 GLU B N 1
ATOM 1478 C CA . GLU B 1 68 ? 1.52 -14.188 -13.172 1 95.25 68 GLU B CA 1
ATOM 1479 C C . GLU B 1 68 ? 1.833 -15.672 -13.016 1 95.25 68 GLU B C 1
ATOM 1481 O O . GLU B 1 68 ? 0.964 -16.516 -13.227 1 95.25 68 GLU B O 1
ATOM 1486 N N . LYS B 1 69 ? 3.039 -15.938 -12.539 1 94.06 69 LYS B N 1
ATOM 1487 C CA . LYS B 1 69 ? 3.406 -17.328 -12.25 1 94.06 69 LYS B CA 1
ATOM 1488 C C . LYS B 1 69 ? 2.615 -17.875 -11.07 1 94.06 69 LYS B C 1
ATOM 1490 O O . LYS B 1 69 ? 2.543 -19.078 -10.867 1 94.06 69 LYS B O 1
ATOM 1495 N N . CYS B 1 70 ? 2.096 -17.047 -10.281 1 95.25 70 CYS B N 1
ATOM 1496 C CA . CYS B 1 70 ? 1.289 -17.453 -9.133 1 95.25 70 CYS B CA 1
ATOM 1497 C C . CYS B 1 70 ? -0.184 -17.547 -9.508 1 95.25 70 CYS B C 1
ATOM 1499 O O . CYS B 1 70 ? -1.061 -17.344 -8.672 1 95.25 70 CYS B O 1
ATOM 1501 N N . HIS B 1 71 ? -0.479 -17.703 -10.789 1 95.94 71 HIS B N 1
ATOM 1502 C CA . HIS B 1 71 ? -1.826 -17.875 -11.32 1 95.94 71 HIS B CA 1
ATOM 1503 C C . HIS B 1 71 ? -2.68 -16.641 -11.086 1 95.94 71 HIS B C 1
ATOM 1505 O O . HIS B 1 71 ? -3.857 -16.75 -10.742 1 95.94 71 HIS B O 1
ATOM 1511 N N . LEU B 1 72 ? -2.064 -15.5 -11.133 1 96.75 72 LEU B N 1
ATOM 1512 C CA . LEU B 1 72 ? -2.758 -14.219 -11.117 1 96.75 72 LEU B CA 1
ATOM 1513 C C . LEU B 1 72 ? -2.682 -13.539 -12.477 1 96.75 72 LEU B C 1
ATOM 1515 O O . LEU B 1 72 ? -1.668 -13.641 -13.172 1 96.75 72 LEU B O 1
ATOM 1519 N N . THR B 1 73 ? -3.781 -12.922 -12.805 1 97.06 73 THR B N 1
ATOM 1520 C CA . THR B 1 73 ? -3.797 -12.102 -14.008 1 97.06 73 THR B CA 1
ATOM 1521 C C . THR B 1 73 ? -3.768 -10.617 -13.648 1 97.06 73 THR B C 1
ATOM 1523 O O . THR B 1 73 ? -4.672 -10.117 -12.969 1 97.06 73 THR B O 1
ATOM 1526 N N . VAL B 1 74 ? -2.814 -9.906 -14.133 1 96.75 74 VAL B N 1
ATOM 1527 C CA . VAL B 1 74 ? -2.688 -8.484 -13.828 1 96.75 74 VAL B CA 1
ATOM 1528 C C . VAL B 1 74 ? -3.732 -7.691 -14.617 1 96.75 74 VAL B C 1
ATOM 1530 O O . VAL B 1 74 ? -3.793 -7.781 -15.844 1 96.75 74 VAL B O 1
ATOM 1533 N N . ILE B 1 75 ? -4.559 -6.938 -13.914 1 95.31 75 ILE B N 1
ATOM 1534 C CA . ILE B 1 75 ? -5.609 -6.109 -14.508 1 95.31 75 ILE B CA 1
ATOM 1535 C C . ILE B 1 75 ? -5.117 -4.672 -14.648 1 95.31 75 ILE B C 1
ATOM 1537 O O . ILE B 1 75 ? -5.426 -3.996 -15.625 1 95.31 75 ILE B O 1
ATOM 1541 N N . ASN B 1 76 ? -4.461 -4.133 -13.625 1 94.56 76 ASN B N 1
ATOM 1542 C CA . ASN B 1 76 ? -3.924 -2.779 -13.586 1 94.56 76 ASN B CA 1
ATOM 1543 C C . ASN B 1 76 ? -2.607 -2.721 -12.812 1 94.56 76 ASN B C 1
ATOM 1545 O O . ASN B 1 76 ? -2.438 -3.42 -11.812 1 94.56 76 ASN B O 1
ATOM 1549 N N . SER B 1 77 ? -1.648 -1.972 -13.414 1 94.25 77 SER B N 1
ATOM 1550 C CA . SER B 1 77 ? -0.379 -1.754 -12.727 1 94.25 77 SER B CA 1
ATOM 1551 C C . SER B 1 77 ? 0.041 -0.289 -12.797 1 94.25 77 SER B C 1
ATOM 1553 O O . SER B 1 77 ? -0.07 0.348 -13.844 1 94.25 77 SER B O 1
ATOM 1555 N N . ASN B 1 78 ? 0.462 0.221 -11.695 1 93.31 78 ASN B N 1
ATOM 1556 C CA . ASN B 1 78 ? 0.946 1.594 -11.586 1 93.31 78 ASN B CA 1
ATOM 1557 C C . ASN B 1 78 ? 2.275 1.662 -10.844 1 93.31 78 ASN B C 1
ATOM 1559 O O . ASN B 1 78 ? 2.447 1.009 -9.812 1 93.31 78 ASN B O 1
ATOM 1563 N N . ALA B 1 79 ? 3.225 2.344 -11.414 1 92.75 79 ALA B N 1
ATOM 1564 C CA . ALA B 1 79 ? 4.5 2.602 -10.742 1 92.75 79 ALA B CA 1
ATOM 1565 C C . ALA B 1 79 ? 4.738 4.098 -10.578 1 92.75 79 ALA B C 1
ATOM 1567 O O . ALA B 1 79 ? 4.586 4.867 -11.531 1 92.75 79 ALA B O 1
ATOM 1568 N N . MET B 1 80 ? 4.996 4.484 -9.32 1 90.25 80 MET B N 1
ATOM 1569 C CA . MET B 1 80 ? 5.277 5.887 -9.023 1 90.25 80 MET B CA 1
ATOM 1570 C C . MET B 1 80 ? 6.613 6.031 -8.305 1 90.25 80 MET B C 1
ATOM 1572 O O . MET B 1 80 ? 6.969 5.195 -7.473 1 90.25 80 MET B O 1
ATOM 1576 N N . THR B 1 81 ? 7.309 7.074 -8.727 1 90.31 81 THR B N 1
ATOM 1577 C CA . THR B 1 81 ? 8.547 7.395 -8.016 1 90.31 81 THR B CA 1
ATOM 1578 C C . THR B 1 81 ? 8.25 7.996 -6.648 1 90.31 81 THR B C 1
ATOM 1580 O O . THR B 1 81 ? 7.305 8.773 -6.5 1 90.31 81 THR B O 1
ATOM 1583 N N . PHE B 1 82 ? 9.055 7.551 -5.66 1 86.38 82 PHE B N 1
ATOM 1584 C CA . PHE B 1 82 ? 8.914 8 -4.281 1 86.38 82 PHE B CA 1
ATOM 1585 C C . PHE B 1 82 ? 10.281 8.344 -3.688 1 86.38 82 PHE B C 1
ATOM 1587 O O . PHE B 1 82 ? 11.156 7.488 -3.605 1 86.38 82 PHE B O 1
ATOM 1594 N N . GLY B 1 83 ? 10.312 9.594 -3.299 1 85.56 83 GLY B N 1
ATOM 1595 C CA . GLY B 1 83 ? 11.617 10.055 -2.861 1 85.56 83 GLY B CA 1
ATOM 1596 C C . GLY B 1 83 ? 12.656 10.047 -3.967 1 85.56 83 GLY B C 1
ATOM 1597 O O . GLY B 1 83 ? 12.336 10.289 -5.133 1 85.56 83 GLY B O 1
ATOM 1598 N N . ASN B 1 84 ? 13.93 9.891 -3.629 1 80 84 ASN B N 1
ATOM 1599 C CA . ASN B 1 84 ? 14.984 10.023 -4.621 1 80 84 ASN B CA 1
ATOM 1600 C C . ASN B 1 84 ? 15.305 8.68 -5.281 1 80 84 ASN B C 1
ATOM 1602 O O . ASN B 1 84 ? 15.852 8.648 -6.383 1 80 84 ASN B O 1
ATOM 1606 N N . CYS B 1 85 ? 14.914 7.648 -4.668 1 79.25 85 CYS B N 1
ATOM 1607 C CA . CYS B 1 85 ? 15.453 6.418 -5.23 1 79.25 85 CYS B CA 1
ATOM 1608 C C . CYS B 1 85 ? 14.477 5.258 -5.035 1 79.25 85 CYS B C 1
ATOM 1610 O O . CYS B 1 85 ? 14.867 4.094 -5.137 1 79.25 85 CYS B O 1
ATOM 1612 N N . ALA B 1 86 ? 13.266 5.531 -4.715 1 85.06 86 ALA B N 1
ATOM 1613 C CA . ALA B 1 86 ? 12.367 4.406 -4.48 1 85.06 86 ALA B CA 1
ATOM 1614 C C . ALA B 1 86 ? 11.227 4.391 -5.5 1 85.06 86 ALA B C 1
ATOM 1616 O O . ALA B 1 86 ? 10.891 5.43 -6.074 1 85.06 86 ALA B O 1
ATOM 1617 N N . LEU B 1 87 ? 10.789 3.234 -5.809 1 89.5 87 LEU B N 1
ATOM 1618 C CA . LEU B 1 87 ? 9.602 2.998 -6.625 1 89.5 87 LEU B CA 1
ATOM 1619 C C . LEU B 1 87 ? 8.484 2.385 -5.789 1 89.5 87 LEU B C 1
ATOM 1621 O O . LEU B 1 87 ? 8.727 1.481 -4.988 1 89.5 87 LEU B O 1
ATOM 1625 N N . HIS B 1 88 ? 7.414 2.984 -5.891 1 91.38 88 HIS B N 1
ATOM 1626 C CA . HIS B 1 88 ? 6.199 2.396 -5.34 1 91.38 88 HIS B CA 1
ATOM 1627 C C . HIS B 1 88 ? 5.328 1.805 -6.441 1 91.38 88 HIS B C 1
ATOM 1629 O O . HIS B 1 88 ? 4.887 2.521 -7.344 1 91.38 88 HIS B O 1
ATOM 1635 N N . ILE B 1 89 ? 5.113 0.545 -6.426 1 93.5 89 ILE B N 1
ATOM 1636 C CA . ILE B 1 89 ? 4.371 -0.171 -7.457 1 93.5 89 ILE B CA 1
ATOM 1637 C C . ILE B 1 89 ? 3.064 -0.708 -6.871 1 93.5 89 ILE B C 1
ATOM 1639 O O . ILE B 1 89 ? 3.061 -1.308 -5.793 1 93.5 89 ILE B O 1
ATOM 1643 N N . THR B 1 90 ? 1.958 -0.441 -7.418 1 94.19 90 THR B N 1
ATOM 1644 C CA . THR B 1 90 ? 0.658 -1 -7.062 1 94.19 90 THR B CA 1
ATOM 1645 C C . THR B 1 90 ? 0.095 -1.834 -8.211 1 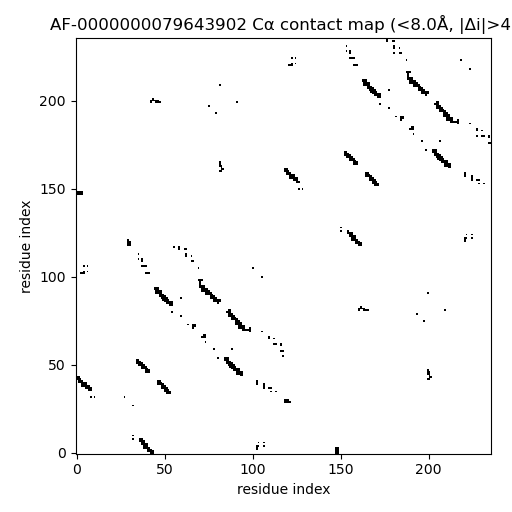94.19 90 THR B C 1
ATOM 1647 O O . THR B 1 90 ? 0.062 -1.381 -9.359 1 94.19 90 THR B O 1
ATOM 1650 N N . ILE B 1 91 ? -0.281 -3.061 -7.941 1 95.69 91 ILE B N 1
ATOM 1651 C CA . ILE B 1 91 ? -0.822 -3.965 -8.953 1 95.69 91 ILE B CA 1
ATOM 1652 C C . ILE B 1 91 ? -2.168 -4.512 -8.484 1 95.69 91 ILE B C 1
ATOM 1654 O O . ILE B 1 91 ? -2.309 -4.934 -7.336 1 95.69 91 ILE B O 1
ATOM 1658 N N . VAL B 1 92 ? -3.15 -4.465 -9.32 1 95.94 92 VAL B N 1
ATOM 1659 C CA . VAL B 1 92 ? -4.402 -5.188 -9.133 1 95.94 92 VAL B CA 1
ATOM 1660 C C . VAL B 1 92 ? -4.453 -6.395 -10.062 1 95.94 92 VAL B C 1
ATOM 1662 O O . VAL B 1 92 ? -4.301 -6.25 -11.281 1 95.94 92 VAL B O 1
ATOM 1665 N N . ALA B 1 93 ? -4.586 -7.512 -9.469 1 96.06 93 ALA B N 1
ATOM 1666 C CA . ALA B 1 93 ? -4.617 -8.75 -10.25 1 96.06 93 ALA B CA 1
ATOM 1667 C C . ALA B 1 93 ? -5.871 -9.562 -9.938 1 96.06 93 ALA B C 1
ATOM 1669 O O . ALA B 1 93 ? -6.465 -9.406 -8.867 1 96.06 93 ALA B O 1
ATOM 1670 N N . GLN B 1 94 ? -6.25 -10.336 -10.891 1 95.44 94 GLN B N 1
ATOM 1671 C CA . GLN B 1 94 ? -7.371 -11.258 -10.75 1 95.44 94 GLN B CA 1
ATOM 1672 C C . GLN B 1 94 ? -6.883 -12.695 -10.547 1 95.44 94 GLN B C 1
ATOM 1674 O O . GLN B 1 94 ? -5.984 -13.156 -11.25 1 95.44 94 GLN B O 1
ATOM 1679 N N . MET B 1 95 ? -7.535 -13.352 -9.531 1 93.88 95 MET B N 1
ATOM 1680 C CA . MET B 1 95 ? -7.184 -14.742 -9.273 1 93.88 95 MET B CA 1
ATOM 1681 C C . MET B 1 95 ? -7.645 -15.641 -10.414 1 93.88 95 MET B C 1
ATOM 1683 O O . MET B 1 95 ? -8.812 -15.609 -10.797 1 93.88 95 MET B O 1
ATOM 1687 N N . GLY B 1 96 ? -6.641 -16.422 -10.938 1 95 96 GLY B N 1
ATOM 1688 C CA . GLY B 1 96 ? -7.016 -17.453 -11.898 1 95 96 GLY B CA 1
ATOM 1689 C C . GLY B 1 96 ? -7.633 -18.672 -11.25 1 95 96 GLY B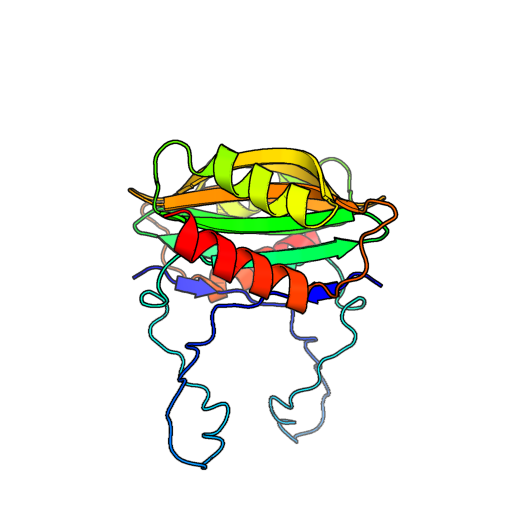 C 1
ATOM 1690 O O . GLY B 1 96 ? -7.633 -18.797 -10.023 1 95 96 GLY B O 1
ATOM 1691 N N . MET B 1 97 ? -8.156 -19.594 -12.023 1 92.88 97 MET B N 1
ATOM 1692 C CA . MET B 1 97 ? -8.844 -20.781 -11.547 1 92.88 97 MET B CA 1
ATOM 1693 C C . MET B 1 97 ? -7.91 -21.656 -10.711 1 92.88 97 MET B C 1
ATOM 1695 O O . MET B 1 97 ? -8.352 -22.344 -9.781 1 92.88 97 MET B O 1
ATOM 1699 N N . GLU B 1 98 ? -6.629 -21.547 -10.898 1 93.5 98 GLU B N 1
ATOM 1700 C CA . GLU B 1 98 ? -5.656 -22.406 -10.242 1 93.5 98 GLU B CA 1
ATOM 1701 C C . GLU B 1 98 ? -5.023 -21.734 -9.039 1 93.5 98 GLU B C 1
ATOM 1703 O O . GLU B 1 98 ? -4.141 -22.297 -8.391 1 93.5 98 GLU B O 1
ATOM 1708 N N . PHE B 1 99 ? -5.461 -20.516 -8.68 1 91.75 99 PHE B N 1
ATOM 1709 C CA . PHE B 1 99 ? -4.93 -19.828 -7.512 1 91.75 99 PHE B CA 1
ATOM 1710 C C . PHE B 1 99 ? -5.426 -20.453 -6.223 1 91.75 99 PHE B C 1
ATOM 1712 O O . PHE B 1 99 ? -6.629 -20.453 -5.945 1 91.75 99 PHE B O 1
ATOM 1719 N N . CYS B 1 100 ? -4.566 -20.969 -5.359 1 89.56 100 CYS B N 1
ATOM 1720 C CA . CYS B 1 100 ? -4.988 -21.703 -4.168 1 89.56 100 CYS B CA 1
ATOM 1721 C C . CYS B 1 100 ? -4.109 -21.359 -2.973 1 89.56 100 CYS B C 1
ATOM 1723 O O . CYS B 1 100 ? -4.203 -22 -1.922 1 89.56 100 CYS B O 1
ATOM 1725 N N . MET B 1 101 ? -3.357 -20.375 -3.045 1 86.06 101 MET B N 1
ATOM 1726 C CA . MET B 1 101 ? -2.469 -20.047 -1.933 1 86.06 101 MET B CA 1
ATOM 1727 C C . MET B 1 101 ? -3.062 -18.938 -1.07 1 86.06 101 MET B C 1
ATOM 1729 O O . MET B 1 101 ? -3.967 -18.219 -1.507 1 86.06 101 MET B O 1
ATOM 1733 N N . THR B 1 102 ? -2.582 -18.891 0.152 1 85.5 102 THR B N 1
ATOM 1734 C CA . THR B 1 102 ? -2.967 -17.781 1.021 1 85.5 102 THR B CA 1
ATOM 1735 C C . THR B 1 102 ? -2.223 -16.516 0.635 1 85.5 102 THR B C 1
ATOM 1737 O O . THR B 1 102 ? -1.196 -16.562 -0.045 1 85.5 102 THR B O 1
ATOM 1740 N N . ILE B 1 103 ? -2.674 -15.445 1.109 1 85.75 103 ILE B N 1
ATOM 1741 C CA . ILE B 1 103 ? -2.043 -14.156 0.83 1 85.75 103 ILE B CA 1
ATOM 1742 C C . ILE B 1 103 ? -0.643 -14.125 1.438 1 85.75 103 ILE B C 1
ATOM 1744 O O . ILE B 1 103 ? 0.287 -13.57 0.845 1 85.75 103 ILE B O 1
ATOM 1748 N N . ASN B 1 104 ? -0.544 -14.656 2.629 1 83.81 104 ASN B N 1
ATOM 1749 C CA . ASN B 1 104 ? 0.77 -14.719 3.26 1 83.81 104 ASN B CA 1
ATOM 1750 C C . ASN B 1 104 ? 1.75 -15.539 2.428 1 83.81 104 ASN B C 1
ATOM 1752 O O . ASN B 1 104 ? 2.912 -15.164 2.273 1 83.81 104 ASN B O 1
ATOM 1756 N N . GLU B 1 105 ? 1.311 -16.672 1.948 1 86.5 105 GLU B N 1
ATOM 1757 C CA . GLU B 1 105 ? 2.15 -17.484 1.081 1 86.5 105 GLU B CA 1
ATOM 1758 C C . GLU B 1 105 ? 2.541 -16.734 -0.185 1 86.5 105 GLU B C 1
ATOM 1760 O O . GLU B 1 105 ? 3.689 -16.812 -0.628 1 86.5 105 GLU B O 1
ATOM 1765 N N . LEU B 1 106 ? 1.547 -16.031 -0.741 1 91.75 106 LEU B N 1
ATOM 1766 C CA . LEU B 1 106 ? 1.818 -15.234 -1.927 1 91.75 106 LEU B CA 1
ATOM 1767 C C . LEU B 1 106 ? 2.928 -14.227 -1.655 1 91.75 106 LEU B C 1
ATOM 1769 O O . LEU B 1 106 ? 3.887 -14.125 -2.424 1 91.75 106 LEU B O 1
ATOM 1773 N N . VAL B 1 107 ? 2.854 -13.516 -0.58 1 90.81 107 VAL B N 1
ATOM 1774 C CA . VAL B 1 107 ? 3.83 -12.492 -0.235 1 90.81 107 VAL B CA 1
ATOM 1775 C C . VAL B 1 107 ? 5.207 -13.125 -0.061 1 90.81 107 VAL B C 1
ATOM 1777 O O . VAL B 1 107 ? 6.211 -12.578 -0.536 1 90.81 107 VAL B O 1
ATOM 1780 N N . LYS B 1 108 ? 5.238 -14.211 0.609 1 86.25 108 LYS B N 1
ATOM 1781 C CA . LYS B 1 108 ? 6.504 -14.914 0.788 1 86.25 108 LYS B CA 1
ATOM 1782 C C . LYS B 1 108 ? 7.109 -15.305 -0.557 1 86.25 108 LYS B C 1
ATOM 1784 O O . LYS B 1 108 ? 8.305 -15.117 -0.779 1 86.25 108 LYS B O 1
ATOM 1789 N N . LYS B 1 109 ? 6.273 -15.82 -1.401 1 88.88 109 LYS B N 1
ATOM 1790 C CA . LYS B 1 109 ? 6.746 -16.234 -2.721 1 88.88 109 LYS B CA 1
ATOM 1791 C C . LYS B 1 109 ? 7.27 -15.039 -3.516 1 88.88 109 LYS B C 1
ATOM 1793 O O . LYS B 1 109 ? 8.297 -15.141 -4.191 1 88.88 109 LYS B O 1
ATOM 1798 N N . LEU B 1 110 ? 6.57 -13.953 -3.449 1 90.38 110 LEU B N 1
ATOM 1799 C CA . LEU B 1 110 ? 6.977 -12.766 -4.188 1 90.38 110 LEU B CA 1
ATOM 1800 C C . LEU B 1 110 ? 8.266 -12.18 -3.611 1 90.38 110 LEU B C 1
ATOM 1802 O O . LEU B 1 110 ? 9.133 -11.727 -4.359 1 90.38 110 LEU B O 1
ATOM 1806 N N . ARG B 1 111 ? 8.43 -12.234 -2.346 1 86 111 ARG B N 1
ATOM 1807 C CA . ARG B 1 111 ? 9.664 -11.766 -1.723 1 86 111 ARG B CA 1
ATOM 1808 C C . ARG B 1 111 ? 10.867 -12.578 -2.197 1 86 111 ARG B C 1
ATOM 1810 O O . ARG B 1 111 ? 11.914 -12.023 -2.523 1 86 111 ARG B O 1
ATOM 1817 N N . LEU B 1 112 ? 10.602 -13.867 -2.246 1 83.44 112 LEU B N 1
ATOM 1818 C CA . LEU B 1 112 ? 11.664 -14.75 -2.723 1 83.44 112 LEU B CA 1
ATOM 1819 C C . LEU B 1 112 ? 11.984 -14.469 -4.188 1 83.44 112 LEU B C 1
ATOM 1821 O O . LEU B 1 112 ? 13.156 -14.398 -4.566 1 83.44 112 LEU B O 1
ATOM 1825 N N . ALA B 1 113 ? 10.953 -14.25 -4.965 1 83.25 113 ALA B N 1
ATOM 1826 C CA . ALA B 1 113 ? 11.148 -13.938 -6.379 1 83.25 113 ALA B CA 1
ATOM 1827 C C . ALA B 1 113 ? 11.906 -12.625 -6.551 1 83.25 113 ALA B C 1
ATOM 1829 O O . ALA B 1 113 ? 12.734 -12.492 -7.457 1 83.25 113 ALA B O 1
ATOM 1830 N N . PHE B 1 114 ? 11.602 -11.711 -5.695 1 81.5 114 PHE B N 1
ATOM 1831 C CA . PHE B 1 114 ? 12.234 -10.398 -5.762 1 81.5 114 PHE B CA 1
ATOM 1832 C C . PHE B 1 114 ? 13.734 -10.508 -5.496 1 81.5 114 PHE B C 1
ATOM 1834 O O . PHE B 1 114 ? 14.531 -9.812 -6.133 1 81.5 114 PHE B O 1
ATOM 1841 N N . ILE B 1 115 ? 14.172 -11.289 -4.613 1 76.38 115 ILE B N 1
ATOM 1842 C CA . ILE B 1 115 ? 15.578 -11.477 -4.285 1 76.38 115 ILE B CA 1
ATOM 1843 C C . ILE B 1 115 ? 16.328 -12.008 -5.508 1 76.38 115 ILE B C 1
ATOM 1845 O O . ILE B 1 115 ? 17.453 -11.594 -5.777 1 76.38 115 ILE B O 1
ATOM 1849 N N . PHE B 1 116 ? 15.531 -12.773 -6.23 1 75.38 116 PHE B N 1
ATOM 1850 C CA . PHE B 1 116 ? 16.188 -13.391 -7.375 1 75.38 116 PHE B CA 1
ATOM 1851 C C . PHE B 1 116 ? 16.109 -12.484 -8.594 1 75.38 116 PHE B C 1
ATOM 1853 O O . PHE B 1 116 ? 16.875 -12.648 -9.555 1 75.38 116 PHE B O 1
ATOM 1860 N N . LEU B 1 117 ? 15.156 -11.602 -8.562 1 68.69 117 LEU B N 1
ATOM 1861 C CA . LEU B 1 117 ? 14.961 -10.711 -9.703 1 68.69 117 LEU B CA 1
ATOM 1862 C C . LEU B 1 117 ? 15.898 -9.508 -9.617 1 68.69 117 LEU B C 1
ATOM 1864 O O . LEU B 1 117 ? 16.156 -8.852 -10.625 1 68.69 117 LEU B O 1
ATOM 1868 N N . VAL B 1 118 ? 16.297 -9.07 -8.453 1 57.31 118 VAL B N 1
ATOM 1869 C CA . VAL B 1 118 ? 17.234 -7.957 -8.32 1 57.31 118 VAL B CA 1
ATOM 1870 C C . VAL B 1 118 ? 18.672 -8.461 -8.469 1 57.31 118 VAL B C 1
ATOM 1872 O O . VAL B 1 118 ? 19.016 -9.531 -7.961 1 57.31 118 VAL B O 1
#

Organism: Gossypium tomentosum (NCBI:txid34277)

Secondary structure (DSSP, 8-state):
--EEEE---------SSS-----------TT-S-S-EEEEEEETTEEEEEEEEE--TTHHHHHHHHHHTTTEEEEEEEEEEETTTEEEEEEEEEEPTT----HHHHHHHHHHHHHHH-/--EEEE---------SSS-----------TT-S-S-EEEEEEETTEEEEEEEEE--TTHHHHHHHHHHTTTEEEEEEEEEEETTTEEEEEEEEEEPTT----HHHHHHHHHHHHHHH-

Sequence (236 aa):
MEYVACVKKHQLLTDSNGDFSSWDEHFSAPFDEPLPEIEARCCDQSVLISIHCEKKKRFLEKIISGIEKCHLTVINSNAMTFGNCALHITIVAQMGMEFCMTINELVKKLRLAFIFLVMEYVACVKKHQLLTDSNGDFSSWDEHFSAPFDEPLPEIEARCCDQSVLISIHCEKKKRFLEKIISGIEKCHLTVINSNAMTFGNCALHITIVAQMGMEFCMTINELVKKLRLAFIFLV

InterPro domains:
  IPR052610 Basic helix-loop-helix transcription regulator [PTHR45959] (2-114)
  IPR054502 Plant bHLH transcription factor, ACT-like domain [PF22754] (44-106)

Foldseek 3Di:
DKDKDQPFPDPPPPDPDDPPPPVPPPPPPPPPPADWGWIWMDDDQKIKIKIKGWDDPPLVVQLQVQLVVLQWAWDDKDWDDDPDTMIIIITMTGHHPPRDDDRVVSRVSSVVSSVVSD/DKDKDQPAPDPPPPDPDDPPPDVPPPPPDPPPDADWGWIWIDDDQKIKIKIKGWDDPPLVVQLQVQLVVLQWAWDDKDWDDDPDTMIIIITMTGHHPPRDDDRVVSRVSSVVSSVVSD

Solvent-accessible surface area (backbone atoms only — not comparable to full-atom values): 13602 Å² total; per-residue (Å²): 119,30,46,62,34,68,51,66,75,63,80,78,74,76,70,85,73,84,73,77,70,67,81,67,72,69,74,58,63,66,51,68,62,72,68,65,42,50,32,37,31,34,32,89,58,25,36,40,35,40,35,40,27,65,64,55,87,73,45,65,62,53,52,51,51,55,47,39,71,60,34,29,42,80,76,45,76,48,77,42,81,41,59,91,54,28,30,38,35,42,36,36,25,35,60,38,95,79,47,79,73,52,62,59,56,48,49,52,51,48,54,54,48,47,64,71,71,99,119,29,47,63,32,70,53,68,78,67,80,77,73,76,72,85,74,85,74,76,72,66,86,66,76,74,74,61,68,65,52,70,64,73,69,66,44,49,31,38,33,33,32,88,58,26,36,40,37,40,34,40,29,64,63,56,88,73,45,67,62,52,51,51,53,56,46,40,72,60,34,29,44,79,75,46,78,46,78,41,81,41,58,94,55,28,29,38,34,41,36,36,25,36,59,38,94,78,47,80,73,53,62,60,55,49,49,53,52,49,52,55,49,46,62,69,70,99

Nearest PDB structures (foldseek):
  6dzs-assembly1_A  TM=8.947E-01  e=1.682E-01  Mycolicibacterium hassiacum DSM 44199
  2wvd-assembly1_C  TM=7.194E-01  e=1.786E-01  Helicobacter pylori 26695
  2lqj-assembly1_A  TM=6.902E-01  e=1.786E-01  Mycobacterium tuberculosis
  5z3g-assembly1_R  TM=6.864E-01  e=1.584E-01  Saccharomyces cerevisiae S288C
  6u9d-assembly1_P  TM=6.737E-01  e=7.533E-01  Saccharomyces cerevisiae